Protein AF-A0A4S8KIY8-F1 (afdb_monomer)

Solvent-accessible surface area (backbone atoms only — not comparable to full-atom values): 15572 Å² total; per-residue (Å²): 131,87,79,75,77,78,69,74,37,49,64,45,79,37,39,62,90,57,82,80,77,68,92,66,40,34,37,20,56,46,44,62,82,57,94,79,82,52,82,64,57,68,60,51,53,51,51,55,58,56,72,42,89,40,100,52,45,37,28,38,40,36,67,80,45,88,86,68,60,93,84,61,58,92,41,78,86,33,66,71,47,35,52,49,54,52,48,48,52,56,44,59,72,67,32,64,31,33,44,28,41,43,47,45,92,46,88,40,68,66,40,54,50,50,48,65,74,45,43,85,69,80,33,51,36,38,22,48,34,84,73,24,83,59,44,71,60,52,53,52,51,26,65,73,57,71,39,53,74,33,59,40,71,70,54,40,53,52,53,51,55,50,53,65,68,68,51,78,75,85,77,78,89,80,79,87,84,89,80,87,86,82,77,84,92,73,79,94,70,94,78,83,90,84,89,86,83,88,62,81,73,60,60,56,55,52,50,51,55,52,51,54,53,50,50,55,52,48,54,56,49,48,58,53,48,57,54,53,53,61,66,66,75,74,81,82,83,94,74,90,78,92,81,80,90,76,93,129

Radius of gyration: 26.91 Å; Cα contacts (8 Å, |Δi|>4): 258; chains: 1; bounding box: 72×65×85 Å

pLDDT: mean 76.75, std 24.77, range [29.27, 98.81]

Foldseek 3Di:
DPPDDQPQAAEAEDEPPDDDDDPFAEEEEAEDDDPPPDDPLLVVLSVVVNPDSDPDHYYYYYLRDPPDDPPQDCDCVRPVNVSSVVSNVVRLVPHQAYQYEYDLPDQRVVSVVVCVVCLQVQRYAYADAPNRPCVVVVVVSCVVSVHHYHHDSVVSSVVNSVSRVPDDGPDPPPPDDPDPPDDPPDDDDDDDDDDDDDDPVVVVVVVVVVVVVVVVVVVVVVVVVVVVVVVVVPDDDDDDDDDDDDDD

Secondary structure (DSSP, 8-state):
----------EEEE-TTSPP--SSEEEEEEE---SSSS--HHHHHHHHHHTS--SS-EEEE----TT--TTS--STT-HHHHHHHHHHHHHHHH-SEEEEE--TTS--HHHHHHHHHHTTSS-EEEE--TT-TTHHHHHHHHHHHT-EEESSHHHHHHHHHHHHHHSPPPP---SSSS---------------------THHHHHHHHHHHHHHHHHHHHHHHHHHHHHHHHSS--------------

Organism: Dendrothele bispora (strain CBS 962.96) (NCBI:txid1314807)

InterPro domains:
  IPR039470 Nucleoside 2-deoxyribosyltransferase-like [PF15891] (25-132)

Sequence (248 aa):
VKSTTAVNATVTVCKPPQQPVIPDRSVFLAGSIEMGKAEDWQAKLTSTLSNLDLPYHLTVLNPRRESWDPSWIQDISNPQFRGQIEWELDCQDRADVIAMYLHPDDEGSISLLELGLLAESGKMVVCCPEGFSSRGNVQIVCKRYGISLVGSMDELVQEVVKRLGELPAPQDTKTHMDGISWLPTETLGLQKTVTGRFSHRLSLLMSWFLLNNCWLAYAALRSRLDVATIAKDGTADDNKTSLSLTLK

Structure (mmCIF, N/CA/C/O backbone):
data_AF-A0A4S8KIY8-F1
#
_entry.id   AF-A0A4S8KIY8-F1
#
loop_
_atom_site.group_PDB
_atom_site.id
_atom_site.type_symbol
_atom_site.label_atom_id
_atom_site.label_alt_id
_atom_site.label_comp_id
_atom_site.label_asym_id
_atom_site.label_entity_id
_atom_site.label_seq_id
_atom_site.pdbx_PDB_ins_code
_atom_site.Cartn_x
_atom_site.Cartn_y
_atom_site.Cartn_z
_atom_site.occupancy
_atom_site.B_iso_or_equiv
_atom_site.auth_seq_id
_atom_site.auth_comp_id
_atom_site.auth_asym_id
_atom_site.auth_atom_id
_atom_site.pdbx_PDB_model_num
ATOM 1 N N . VAL A 1 1 ? -15.300 12.100 38.259 1.00 40.22 1 VAL A N 1
ATOM 2 C CA . VAL A 1 1 ? -14.778 12.345 36.896 1.00 40.22 1 VAL A CA 1
ATOM 3 C C . VAL A 1 1 ? -14.122 11.054 36.437 1.00 40.22 1 VAL A C 1
ATOM 5 O O . VAL A 1 1 ? -13.120 10.671 37.025 1.00 40.22 1 VAL A O 1
ATOM 8 N N . LYS A 1 2 ? -14.750 10.297 35.526 1.00 37.94 2 LYS A N 1
ATOM 9 C CA . LYS A 1 2 ? -14.115 9.104 34.947 1.00 37.94 2 LYS A CA 1
ATOM 10 C C . LYS A 1 2 ? -12.985 9.610 34.054 1.00 37.94 2 LYS A C 1
ATOM 12 O O . LYS A 1 2 ? -13.254 10.305 33.083 1.00 37.94 2 LYS A O 1
ATOM 17 N N . SER A 1 3 ? -11.748 9.345 34.462 1.00 39.12 3 SER A N 1
ATOM 18 C CA . SER A 1 3 ? -10.564 9.616 33.656 1.00 39.12 3 SER A CA 1
ATOM 19 C C . SER A 1 3 ? -10.591 8.661 32.471 1.00 39.12 3 SER A C 1
ATOM 21 O O . SER A 1 3 ? -10.359 7.463 32.630 1.00 39.12 3 SER A O 1
ATOM 23 N N . THR A 1 4 ? -10.958 9.171 31.302 1.00 41.91 4 THR A N 1
ATOM 24 C CA . THR A 1 4 ? -10.812 8.462 30.036 1.00 41.91 4 THR A CA 1
ATOM 25 C C . THR A 1 4 ? -9.322 8.457 29.700 1.00 41.91 4 THR A C 1
ATOM 27 O O . THR A 1 4 ? -8.820 9.385 29.083 1.00 41.91 4 THR A O 1
ATOM 30 N N . THR A 1 5 ? -8.581 7.471 30.207 1.00 42.81 5 THR A N 1
ATOM 31 C CA . THR A 1 5 ? -8.009 6.455 29.321 1.00 42.81 5 THR A CA 1
ATOM 32 C C . THR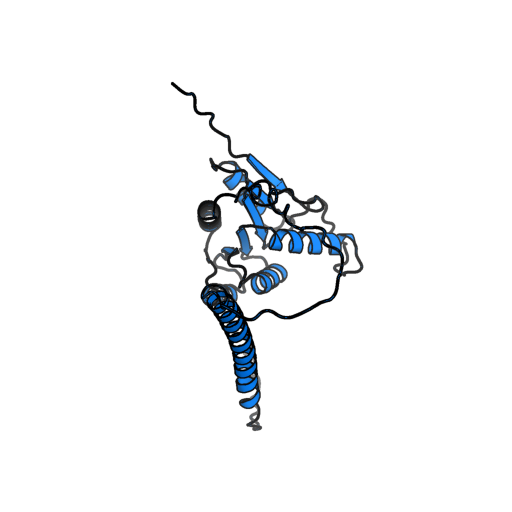 A 1 5 ? -7.705 6.857 27.880 1.00 42.81 5 THR A C 1
ATOM 34 O O . THR A 1 5 ? -8.295 6.210 27.025 1.00 42.81 5 THR A O 1
ATOM 37 N N . ALA A 1 6 ? -6.925 7.897 27.566 1.00 44.22 6 ALA A N 1
ATOM 38 C CA . ALA A 1 6 ? -6.545 8.162 26.176 1.00 44.22 6 ALA A CA 1
ATOM 39 C C . ALA A 1 6 ? -5.790 6.926 25.664 1.00 44.22 6 ALA A C 1
ATOM 41 O O . ALA A 1 6 ? -4.688 6.624 26.128 1.00 44.22 6 ALA A O 1
ATOM 42 N N . VAL A 1 7 ? -6.441 6.133 24.814 1.00 47.66 7 VAL A N 1
ATOM 43 C CA . VAL A 1 7 ? -5.821 4.977 24.174 1.00 47.66 7 VAL A CA 1
ATOM 44 C C . VAL A 1 7 ? -4.913 5.565 23.111 1.00 47.66 7 VAL A C 1
ATOM 46 O O . VAL A 1 7 ? -5.391 5.945 22.052 1.00 47.66 7 VAL A O 1
ATOM 49 N N . ASN A 1 8 ? -3.622 5.702 23.415 1.00 53.00 8 ASN A N 1
ATOM 50 C CA . ASN A 1 8 ? -2.646 6.093 22.406 1.00 53.00 8 ASN A CA 1
ATOM 51 C C . ASN A 1 8 ? -2.755 5.113 21.231 1.00 53.00 8 ASN A C 1
ATOM 53 O O . ASN A 1 8 ? -2.614 3.898 21.418 1.00 53.00 8 ASN A O 1
ATOM 57 N N . ALA A 1 9 ? -3.006 5.653 20.040 1.00 62.59 9 ALA A N 1
ATOM 58 C CA . ALA A 1 9 ? -2.999 4.913 18.791 1.00 62.59 9 ALA A CA 1
ATOM 59 C C . ALA A 1 9 ? -1.752 4.026 18.716 1.00 62.59 9 ALA A C 1
ATOM 61 O O . ALA A 1 9 ? -0.618 4.501 18.786 1.00 62.59 9 ALA A O 1
ATOM 62 N N . THR A 1 10 ? -1.950 2.714 18.625 1.00 88.75 10 THR A N 1
ATOM 63 C CA . THR A 1 10 ? -0.831 1.787 18.455 1.00 88.75 10 THR A CA 1
ATOM 64 C C . THR A 1 10 ? -0.684 1.512 16.969 1.00 88.75 10 THR A C 1
ATOM 66 O O . THR A 1 10 ? -1.471 0.757 16.398 1.00 88.75 10 THR A O 1
ATOM 69 N N . VAL A 1 11 ? 0.317 2.136 16.347 1.00 95.25 11 VAL A N 1
ATOM 70 C CA . VAL A 1 11 ? 0.723 1.832 14.972 1.00 95.25 11 VAL A CA 1
ATOM 71 C C . VAL A 1 11 ? 1.889 0.850 15.012 1.00 95.25 11 VAL A C 1
ATOM 73 O O . VAL A 1 11 ? 2.910 1.114 15.643 1.00 95.25 11 VAL A O 1
ATOM 76 N N . THR A 1 12 ? 1.736 -0.299 14.358 1.00 96.31 12 THR A N 1
ATOM 77 C CA . THR A 1 12 ? 2.791 -1.316 14.238 1.00 96.31 12 THR A CA 1
ATOM 78 C C . THR A 1 12 ? 3.185 -1.474 12.783 1.00 96.31 12 THR A C 1
ATOM 80 O O . THR A 1 12 ? 2.322 -1.565 11.917 1.00 96.31 12 THR A O 1
ATOM 83 N N . VAL A 1 13 ? 4.484 -1.543 12.507 1.00 97.25 13 VAL A N 1
ATOM 84 C CA . VAL A 1 13 ? 5.005 -1.764 11.155 1.00 97.25 13 VAL A CA 1
ATOM 85 C C . VAL A 1 13 ? 5.450 -3.214 11.029 1.00 97.25 13 VAL A C 1
ATOM 87 O O . VAL A 1 13 ? 6.243 -3.691 11.839 1.00 97.25 13 VAL A O 1
ATOM 90 N N . CYS A 1 14 ? 4.962 -3.908 10.006 1.00 97.25 14 CYS A N 1
ATOM 91 C CA . CYS A 1 14 ? 5.403 -5.245 9.637 1.00 97.25 14 CYS A CA 1
ATOM 92 C C . CYS A 1 14 ? 6.106 -5.191 8.277 1.00 97.25 14 CYS A C 1
ATOM 94 O O . CYS A 1 14 ? 5.602 -4.569 7.341 1.00 97.25 14 CYS A O 1
ATOM 96 N N . LYS A 1 15 ? 7.272 -5.835 8.186 1.00 96.88 15 LYS A N 1
ATOM 97 C CA . LYS A 1 15 ? 8.104 -5.906 6.981 1.00 96.88 15 LYS A CA 1
ATOM 98 C C . LYS A 1 15 ? 8.460 -7.363 6.665 1.00 96.88 15 LYS A C 1
ATOM 100 O O . LYS A 1 15 ? 8.591 -8.164 7.596 1.00 96.88 15 LYS A O 1
ATOM 105 N N . PRO A 1 16 ? 8.699 -7.720 5.396 1.00 95.69 16 PRO A N 1
ATOM 106 C CA . PRO A 1 16 ? 9.165 -9.054 5.041 1.00 95.69 16 PRO A CA 1
ATOM 107 C C . PRO A 1 16 ? 10.540 -9.351 5.672 1.00 95.69 16 PRO A C 1
ATOM 109 O O . PRO A 1 16 ? 11.384 -8.455 5.781 1.00 95.69 16 PRO A O 1
ATOM 112 N N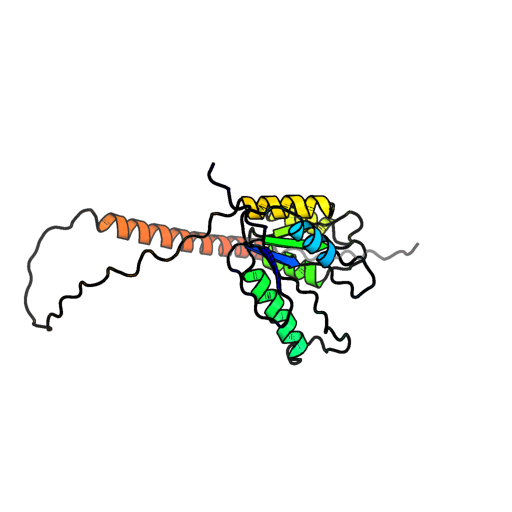 . PRO A 1 17 ? 10.810 -10.608 6.076 1.00 95.06 17 PRO A N 1
ATOM 113 C CA . PRO A 1 17 ? 9.978 -11.805 5.897 1.00 95.06 17 PRO A CA 1
ATOM 114 C C . PRO A 1 17 ? 9.030 -12.096 7.080 1.00 95.06 17 PRO A C 1
ATOM 116 O O . PRO A 1 17 ? 8.548 -13.221 7.217 1.00 95.06 17 PRO A O 1
ATOM 119 N N . GLN A 1 18 ? 8.798 -11.138 7.984 1.00 95.50 18 GLN A N 1
ATOM 120 C CA . GLN A 1 18 ? 7.945 -11.362 9.151 1.00 95.50 18 GLN A CA 1
ATOM 121 C C . GLN A 1 18 ? 6.486 -11.546 8.726 1.00 95.50 18 GLN A C 1
ATOM 123 O O . GLN A 1 18 ? 5.941 -10.735 7.985 1.00 95.50 18 GLN A O 1
ATOM 128 N N . GLN A 1 19 ? 5.826 -12.584 9.239 1.00 94.44 19 GLN A N 1
ATOM 129 C CA . GLN A 1 19 ? 4.400 -12.788 8.996 1.00 94.44 19 GLN A CA 1
ATOM 130 C C . GLN A 1 19 ? 3.556 -11.724 9.724 1.00 94.44 19 GLN A C 1
ATOM 132 O O . GLN A 1 19 ? 3.758 -11.522 10.929 1.00 94.44 19 GLN A O 1
ATOM 137 N N . PRO A 1 20 ? 2.606 -11.051 9.044 1.00 94.44 20 PRO A N 1
ATOM 138 C CA . PRO A 1 20 ? 1.831 -9.991 9.672 1.00 94.44 20 PRO A CA 1
ATOM 139 C C . PRO A 1 20 ? 0.814 -10.518 10.676 1.00 94.44 20 PRO A C 1
ATOM 141 O O . PRO A 1 20 ? 0.088 -11.475 10.398 1.00 94.44 20 PRO A O 1
ATOM 144 N N . VAL A 1 21 ? 0.679 -9.807 11.794 1.00 95.62 21 VAL A N 1
ATOM 145 C CA . VAL A 1 21 ? -0.445 -9.926 12.730 1.00 95.62 21 VAL A CA 1
ATOM 146 C C . VAL A 1 21 ? -1.241 -8.631 12.639 1.00 95.62 21 VAL A C 1
ATOM 148 O O . VAL A 1 21 ? -0.684 -7.565 12.877 1.00 95.62 21 VAL A O 1
ATOM 151 N N . ILE A 1 22 ? -2.519 -8.734 12.274 1.00 96.00 22 ILE A N 1
ATOM 152 C CA . ILE A 1 22 ? -3.422 -7.594 12.078 1.00 96.00 22 ILE A CA 1
ATOM 153 C C . ILE A 1 22 ? -4.528 -7.723 13.132 1.00 96.00 22 ILE A C 1
ATOM 155 O O . ILE A 1 22 ? -5.452 -8.510 12.932 1.00 96.00 22 ILE A O 1
ATOM 159 N N . PRO A 1 23 ? -4.407 -7.058 14.295 1.00 93.56 23 PRO A N 1
ATOM 160 C CA . PRO A 1 23 ? -5.387 -7.189 15.371 1.00 93.56 23 PRO A CA 1
ATOM 161 C C . PRO A 1 23 ? -6.660 -6.367 15.128 1.00 93.56 23 PRO A C 1
ATOM 163 O O . PRO A 1 23 ? -7.682 -6.663 15.740 1.00 93.56 23 PRO A O 1
ATOM 166 N N . ASP A 1 24 ? -6.594 -5.338 14.279 1.00 95.06 24 ASP A N 1
ATOM 167 C CA . ASP A 1 24 ? -7.726 -4.465 13.960 1.00 95.06 24 ASP A CA 1
ATOM 168 C C . ASP A 1 24 ? -7.626 -3.975 12.508 1.00 95.06 24 ASP A C 1
ATOM 170 O O . ASP A 1 24 ? -7.989 -4.722 11.603 1.00 95.06 24 ASP A O 1
ATOM 174 N N . ARG A 1 25 ? -7.072 -2.781 12.257 1.00 96.56 25 ARG A N 1
ATOM 175 C CA . ARG A 1 25 ? -6.968 -2.207 10.909 1.00 96.56 25 ARG A CA 1
ATOM 176 C C . ARG A 1 25 ? -5.607 -2.443 10.281 1.00 96.56 25 ARG A C 1
ATOM 178 O O . ARG A 1 25 ? -4.591 -2.494 10.975 1.00 96.56 25 ARG A O 1
ATOM 185 N N . SER A 1 26 ? -5.567 -2.471 8.955 1.00 98.19 26 SER A N 1
ATOM 186 C CA . SER A 1 26 ? -4.335 -2.605 8.188 1.00 98.19 26 SER A CA 1
ATOM 187 C C . SER A 1 26 ? -4.279 -1.733 6.938 1.00 98.19 26 SER A C 1
ATOM 189 O O . SER A 1 26 ? -5.281 -1.506 6.258 1.00 98.19 26 SER A O 1
ATOM 191 N N . VAL A 1 27 ? -3.068 -1.277 6.615 1.00 98.62 27 VAL A N 1
ATOM 192 C CA . VAL A 1 27 ? -2.762 -0.600 5.352 1.00 98.62 27 VAL A CA 1
ATOM 193 C C . VAL A 1 27 ? -1.522 -1.211 4.706 1.00 98.62 27 VAL A C 1
ATOM 195 O O . VAL A 1 27 ? -0.490 -1.345 5.363 1.00 98.62 27 VAL A O 1
ATOM 198 N N . PHE A 1 28 ? -1.610 -1.572 3.427 1.00 98.75 28 PHE A N 1
ATOM 199 C CA . PHE A 1 28 ? -0.459 -1.995 2.623 1.00 98.75 28 PHE A CA 1
ATOM 200 C C . PHE A 1 28 ? 0.122 -0.825 1.831 1.00 98.75 28 PHE A C 1
ATOM 202 O O . PHE A 1 28 ? -0.631 -0.041 1.253 1.00 98.75 28 PHE A O 1
ATOM 209 N N . LEU A 1 29 ? 1.452 -0.714 1.802 1.00 98.38 29 LEU A N 1
ATOM 210 C CA . LEU A 1 29 ? 2.175 0.366 1.123 1.00 98.38 29 LEU A CA 1
ATOM 211 C C . LEU A 1 29 ? 2.709 -0.103 -0.238 1.00 98.38 29 LEU A C 1
ATOM 213 O O . LEU A 1 29 ? 3.881 -0.451 -0.362 1.00 98.38 29 LEU A O 1
ATOM 217 N N . ALA A 1 30 ? 1.840 -0.117 -1.248 1.00 97.62 30 ALA A N 1
ATOM 218 C CA . ALA A 1 30 ? 2.188 -0.481 -2.621 1.00 97.62 30 ALA A CA 1
ATOM 219 C C . ALA A 1 30 ? 2.872 0.676 -3.362 1.00 97.62 30 ALA A C 1
ATOM 221 O O . ALA A 1 30 ? 2.701 1.848 -3.018 1.00 97.62 30 ALA A O 1
ATOM 222 N N . GLY A 1 31 ? 3.582 0.368 -4.443 1.00 95.06 31 GLY A N 1
ATOM 223 C CA . GLY A 1 31 ? 4.158 1.387 -5.313 1.00 95.06 31 GLY A CA 1
ATOM 224 C C . GLY A 1 31 ? 5.678 1.477 -5.262 1.00 95.06 31 GLY A C 1
ATOM 225 O O . GLY A 1 31 ? 6.369 0.540 -4.875 1.00 95.06 31 GLY A O 1
ATOM 226 N N . SER A 1 32 ? 6.199 2.623 -5.689 1.00 91.38 32 SER A N 1
ATOM 227 C CA . SER A 1 32 ? 7.621 2.844 -5.960 1.00 91.38 32 SER A CA 1
ATOM 228 C C . SER A 1 32 ? 8.531 2.497 -4.780 1.00 91.38 32 SER A C 1
ATOM 230 O O . SER A 1 32 ? 8.390 3.041 -3.680 1.00 91.38 32 SER A O 1
ATOM 232 N N . ILE A 1 33 ? 9.517 1.630 -5.016 1.00 86.62 33 ILE A N 1
ATOM 233 C CA . ILE A 1 33 ? 10.584 1.315 -4.058 1.00 86.62 33 ILE A CA 1
ATOM 234 C C . ILE A 1 33 ? 11.919 1.629 -4.717 1.00 86.62 33 ILE A C 1
ATOM 236 O O . ILE A 1 33 ? 12.618 0.765 -5.244 1.00 86.62 33 ILE A O 1
ATOM 240 N N . GLU A 1 34 ? 12.307 2.893 -4.648 1.00 72.06 34 GLU A N 1
ATOM 241 C CA . GLU A 1 34 ? 13.640 3.289 -5.066 1.00 72.06 34 GLU A CA 1
ATOM 242 C C . GLU A 1 34 ? 14.608 3.154 -3.890 1.00 72.06 34 GLU A C 1
ATOM 244 O O . GLU A 1 34 ? 14.543 3.887 -2.896 1.00 72.06 34 GLU A O 1
ATOM 249 N N . MET A 1 35 ? 15.513 2.180 -3.993 1.00 66.69 35 MET A N 1
ATOM 250 C CA . MET A 1 35 ? 16.530 1.822 -2.996 1.00 66.69 35 MET A CA 1
ATOM 251 C C . MET A 1 35 ? 17.606 2.919 -2.828 1.00 66.69 35 MET A C 1
ATOM 253 O O . MET A 1 35 ? 18.770 2.721 -3.163 1.00 66.69 35 MET A O 1
ATOM 257 N N . GLY A 1 36 ? 17.211 4.091 -2.319 1.00 61.56 36 GLY A N 1
ATOM 258 C CA . GLY A 1 36 ? 18.093 5.210 -1.967 1.00 61.56 36 GLY A CA 1
ATOM 259 C C . GLY A 1 36 ? 18.246 6.303 -3.030 1.00 61.56 36 GLY A C 1
ATOM 260 O O . GLY A 1 36 ? 19.087 7.180 -2.854 1.00 61.56 36 GLY A O 1
ATOM 261 N N . LYS A 1 37 ? 17.469 6.262 -4.122 1.00 61.84 37 LYS A N 1
ATOM 262 C CA . LYS A 1 37 ? 17.478 7.300 -5.174 1.00 61.84 37 LYS A CA 1
ATOM 263 C C . LYS A 1 37 ? 16.407 8.378 -4.981 1.00 61.84 37 LYS A C 1
ATOM 265 O O . LYS A 1 37 ? 16.679 9.536 -5.280 1.00 61.84 37 LYS A O 1
ATOM 270 N N . ALA A 1 38 ? 15.261 8.016 -4.408 1.00 66.75 38 ALA A N 1
ATOM 271 C CA . ALA A 1 38 ? 14.169 8.927 -4.075 1.00 66.75 38 ALA A CA 1
ATOM 272 C C . ALA A 1 38 ? 13.865 8.946 -2.568 1.00 66.75 38 ALA A C 1
ATOM 274 O O . ALA A 1 38 ? 14.386 8.138 -1.791 1.00 66.75 38 ALA A O 1
ATOM 275 N N . GLU A 1 39 ? 13.010 9.889 -2.163 1.00 75.06 39 GLU A N 1
ATOM 276 C CA . GLU A 1 39 ? 12.477 10.001 -0.802 1.00 75.06 39 GLU A CA 1
ATOM 277 C C . GLU A 1 39 ? 11.797 8.682 -0.381 1.00 75.06 39 GLU A C 1
ATOM 279 O O . GLU A 1 39 ? 10.998 8.110 -1.124 1.00 75.06 39 GLU A O 1
ATOM 284 N N . ASP A 1 40 ? 12.105 8.191 0.826 1.00 87.88 40 ASP A N 1
ATOM 285 C CA . ASP A 1 40 ? 11.424 7.038 1.429 1.00 87.88 40 ASP A CA 1
ATOM 286 C C . ASP A 1 40 ? 10.009 7.451 1.866 1.00 87.88 40 ASP A C 1
ATOM 288 O O . ASP A 1 40 ? 9.737 7.795 3.022 1.00 87.88 40 ASP A O 1
ATOM 292 N N . TRP A 1 41 ? 9.097 7.472 0.895 1.00 92.88 41 TRP A N 1
ATOM 293 C CA . TRP A 1 41 ? 7.704 7.840 1.116 1.00 92.88 41 TRP A CA 1
ATOM 294 C C . TRP A 1 41 ? 7.003 6.854 2.059 1.00 92.88 41 TRP A C 1
ATOM 296 O O . TRP A 1 41 ? 6.100 7.262 2.794 1.00 92.88 41 TRP A O 1
ATOM 306 N N . GLN A 1 42 ? 7.439 5.584 2.099 1.00 94.94 42 GLN A N 1
ATOM 307 C CA . GLN A 1 42 ? 6.897 4.596 3.028 1.00 94.94 42 GLN A CA 1
ATOM 308 C C . GLN A 1 42 ? 7.172 5.020 4.473 1.00 94.94 42 GLN A C 1
ATOM 310 O O . GLN A 1 42 ? 6.262 4.997 5.307 1.00 94.94 42 GLN A O 1
ATOM 315 N N . ALA A 1 43 ? 8.402 5.451 4.771 1.00 93.00 43 ALA A N 1
ATOM 316 C CA . ALA A 1 43 ? 8.767 5.979 6.082 1.00 93.00 43 ALA A CA 1
ATOM 317 C C . ALA A 1 43 ? 7.982 7.255 6.423 1.00 93.00 43 ALA A C 1
ATOM 319 O O . ALA A 1 43 ? 7.491 7.388 7.546 1.00 93.00 43 ALA A O 1
ATOM 320 N N . LYS A 1 44 ? 7.801 8.162 5.454 1.00 93.62 44 LYS A N 1
ATOM 321 C CA . LYS A 1 44 ? 7.024 9.399 5.633 1.00 93.62 44 LYS A CA 1
ATOM 322 C C . LYS A 1 44 ? 5.562 9.129 5.970 1.00 93.62 44 LYS A C 1
ATOM 324 O O . LYS A 1 44 ? 5.091 9.605 6.999 1.00 93.62 44 LYS A O 1
ATOM 329 N N . LEU A 1 45 ? 4.860 8.337 5.158 1.00 95.12 45 LEU A N 1
ATOM 330 C CA . LEU A 1 45 ? 3.464 7.980 5.417 1.00 95.12 45 LEU A CA 1
ATOM 331 C C . LEU A 1 45 ? 3.333 7.237 6.753 1.00 95.12 45 LEU A C 1
ATOM 333 O O . LEU A 1 45 ? 2.454 7.567 7.544 1.00 95.12 45 LEU A O 1
ATOM 337 N N . THR A 1 46 ? 4.237 6.295 7.046 1.00 95.62 46 THR A N 1
ATOM 338 C CA . THR A 1 46 ? 4.242 5.561 8.324 1.00 95.62 46 THR A CA 1
ATOM 339 C C . THR A 1 46 ? 4.399 6.504 9.518 1.00 95.62 46 THR A C 1
ATOM 341 O O . THR A 1 46 ? 3.666 6.381 10.500 1.00 95.62 46 THR A O 1
ATOM 344 N N . SER A 1 47 ? 5.327 7.460 9.432 1.00 95.12 47 SER A N 1
ATOM 345 C CA . SER A 1 47 ? 5.545 8.474 10.467 1.00 95.12 47 SER A CA 1
ATOM 346 C C . SER A 1 47 ? 4.306 9.349 10.647 1.00 95.12 47 SER A C 1
ATOM 348 O O . SER A 1 47 ? 3.842 9.529 11.772 1.00 95.12 47 SER A O 1
ATOM 350 N N . THR A 1 48 ? 3.709 9.826 9.550 1.00 94.88 48 THR A N 1
ATOM 351 C CA . THR A 1 48 ? 2.487 10.632 9.615 1.00 94.88 48 THR A CA 1
ATOM 352 C C . THR A 1 48 ? 1.357 9.861 10.288 1.00 94.88 48 THR A C 1
ATOM 354 O O . THR A 1 48 ? 0.778 10.382 11.233 1.00 94.88 48 THR A O 1
ATOM 357 N N . LEU A 1 49 ? 1.093 8.611 9.887 1.00 94.69 49 LEU A N 1
ATOM 358 C CA . LEU A 1 49 ? 0.058 7.773 10.506 1.00 94.69 49 LEU A CA 1
ATOM 359 C C . LEU A 1 49 ? 0.328 7.496 11.992 1.00 94.69 49 LEU A C 1
ATOM 361 O O . LEU A 1 49 ? -0.606 7.489 12.785 1.00 94.69 49 LEU A O 1
ATOM 365 N N . SER A 1 50 ? 1.593 7.310 12.378 1.00 94.56 50 SER A N 1
ATOM 366 C CA . SER A 1 50 ? 1.985 7.069 13.777 1.00 94.56 50 SER A CA 1
ATOM 367 C C . SER A 1 50 ? 1.782 8.286 14.682 1.00 94.56 50 SER A C 1
ATOM 369 O O . SER A 1 50 ? 1.650 8.129 15.892 1.00 94.56 50 SER A O 1
ATOM 371 N N . ASN A 1 51 ? 1.752 9.492 14.109 1.00 94.12 51 ASN A N 1
ATOM 372 C CA . ASN A 1 51 ? 1.521 10.738 14.842 1.00 94.12 51 ASN A CA 1
ATOM 373 C C . ASN A 1 51 ? 0.032 11.114 14.940 1.00 94.12 51 ASN A C 1
ATOM 375 O O . ASN A 1 51 ? -0.298 12.118 15.573 1.00 94.12 51 ASN A O 1
ATOM 379 N N . LEU A 1 52 ? -0.864 10.352 14.304 1.00 91.38 52 LEU A N 1
ATOM 380 C CA . LEU A 1 52 ? -2.304 10.577 14.387 1.00 91.38 52 LEU A CA 1
ATOM 381 C C . LEU A 1 52 ? -2.898 9.891 15.618 1.00 91.38 52 LEU A C 1
ATOM 383 O O . LEU A 1 52 ? -2.519 8.779 15.979 1.00 91.38 52 LEU A O 1
ATOM 387 N N . ASP A 1 53 ? -3.899 10.535 16.215 1.00 91.00 53 ASP A N 1
ATOM 388 C CA . ASP A 1 53 ? -4.718 9.941 17.271 1.00 91.00 53 ASP A CA 1
ATOM 389 C C . ASP A 1 53 ? -5.828 9.079 16.644 1.00 91.00 53 ASP A C 1
ATOM 391 O O . ASP A 1 53 ? -6.943 9.534 16.382 1.00 91.00 53 ASP A O 1
ATOM 395 N N . LEU A 1 54 ? -5.475 7.841 16.293 1.00 90.31 54 LEU A N 1
ATOM 396 C CA . LEU A 1 54 ? -6.387 6.852 15.721 1.00 90.31 54 LEU A CA 1
ATOM 397 C C . LEU A 1 54 ? -7.110 6.063 16.830 1.00 90.31 54 LEU A C 1
ATOM 399 O O . LEU A 1 54 ? -6.458 5.546 17.738 1.00 90.31 54 LEU A O 1
ATOM 403 N N . PRO A 1 55 ? -8.439 5.866 16.736 1.00 91.38 55 PRO A N 1
ATOM 404 C CA . PRO A 1 55 ? -9.222 5.153 17.751 1.00 91.38 55 PRO A CA 1
ATOM 405 C C . PRO A 1 55 ? -9.090 3.618 17.675 1.00 91.38 55 PRO A C 1
ATOM 407 O O . PRO A 1 55 ? -9.887 2.902 18.280 1.00 91.38 55 PRO A O 1
ATOM 410 N N . TYR A 1 56 ? -8.127 3.108 16.907 1.00 91.25 56 TYR A N 1
ATOM 411 C CA . TYR A 1 56 ? -7.911 1.691 16.619 1.00 91.25 56 TYR A CA 1
ATOM 412 C C . TYR A 1 56 ? -6.418 1.372 16.529 1.00 91.25 56 TYR A C 1
ATOM 414 O O . TYR A 1 56 ? -5.577 2.257 16.353 1.00 91.25 56 TYR A O 1
ATOM 422 N N . HIS A 1 57 ? -6.085 0.083 16.614 1.00 94.62 57 HIS A N 1
ATOM 423 C CA . HIS A 1 57 ? -4.746 -0.375 16.257 1.00 94.62 57 HIS A CA 1
ATOM 424 C C . HIS A 1 57 ? -4.597 -0.377 14.733 1.00 94.62 57 HIS A C 1
ATOM 426 O O . HIS A 1 57 ? -5.464 -0.891 14.027 1.00 94.62 57 HIS A O 1
ATOM 432 N N . LEU A 1 58 ? -3.481 0.151 14.230 1.00 97.06 58 LEU A N 1
ATOM 433 C CA . LEU A 1 58 ? -3.170 0.134 12.804 1.00 97.06 58 LEU A CA 1
ATOM 434 C C . LEU A 1 58 ? -1.894 -0.663 12.536 1.00 97.06 58 LEU A C 1
ATOM 436 O O . LEU A 1 58 ? -0.819 -0.338 13.036 1.00 97.06 58 LEU A O 1
ATOM 440 N N . THR A 1 59 ? -1.999 -1.680 11.690 1.00 98.06 59 THR A N 1
ATOM 441 C CA . THR A 1 59 ? -0.854 -2.428 11.171 1.00 98.06 59 THR A CA 1
ATOM 442 C C . THR A 1 59 ? -0.473 -1.910 9.785 1.00 98.06 59 THR A C 1
ATOM 444 O O . THR A 1 59 ? -1.227 -2.044 8.824 1.00 98.06 59 THR A O 1
ATOM 447 N N . VAL A 1 60 ? 0.720 -1.338 9.663 1.00 98.44 60 VAL A N 1
ATOM 448 C CA . VAL A 1 60 ? 1.311 -0.925 8.388 1.00 98.44 60 VAL A CA 1
ATOM 449 C C . VAL A 1 60 ? 2.098 -2.098 7.808 1.00 98.44 60 VAL A C 1
ATOM 451 O O . VAL A 1 60 ? 3.095 -2.533 8.385 1.00 98.44 60 VAL A O 1
ATOM 454 N N . LEU A 1 61 ? 1.656 -2.604 6.661 1.00 98.56 61 LEU A N 1
ATOM 455 C CA . LEU A 1 61 ? 2.313 -3.660 5.897 1.00 98.56 61 LEU A CA 1
ATOM 456 C C . LEU A 1 61 ? 3.236 -2.992 4.873 1.00 98.56 61 LEU A C 1
ATOM 458 O O . LEU A 1 61 ? 2.783 -2.466 3.855 1.00 98.56 61 LEU A O 1
ATOM 462 N N . ASN A 1 62 ? 4.531 -2.953 5.179 1.00 97.62 62 ASN A N 1
ATOM 463 C CA . ASN A 1 62 ? 5.525 -2.245 4.381 1.00 97.62 62 ASN A CA 1
ATOM 464 C C . ASN A 1 62 ? 6.422 -3.247 3.626 1.00 97.62 62 ASN A C 1
ATOM 466 O O . ASN A 1 62 ? 7.241 -3.911 4.264 1.00 97.62 62 ASN A O 1
ATOM 470 N N . PRO A 1 63 ? 6.318 -3.342 2.286 1.00 96.00 63 PRO A N 1
ATOM 471 C CA . PRO A 1 63 ? 7.100 -4.292 1.494 1.00 96.00 63 PRO A CA 1
ATOM 472 C C . PRO A 1 63 ? 8.588 -3.935 1.391 1.00 96.00 63 PRO A C 1
ATOM 474 O O . PRO A 1 63 ? 9.401 -4.791 1.040 1.00 96.00 63 PRO A O 1
ATOM 477 N N . ARG A 1 64 ? 8.987 -2.702 1.739 1.00 93.44 64 ARG A N 1
ATOM 478 C CA . ARG A 1 64 ? 10.379 -2.237 1.666 1.00 93.44 64 ARG A CA 1
ATOM 479 C C . ARG A 1 64 ? 11.275 -3.013 2.639 1.00 93.44 64 ARG A C 1
ATOM 481 O O . ARG A 1 64 ? 11.380 -2.686 3.826 1.00 93.44 64 ARG A O 1
ATOM 488 N N . ARG A 1 65 ? 11.951 -4.036 2.114 1.00 89.56 65 ARG A N 1
ATOM 489 C CA . ARG A 1 65 ? 12.841 -4.927 2.862 1.00 89.56 65 ARG A CA 1
ATOM 490 C C . ARG A 1 65 ? 14.191 -4.272 3.148 1.00 89.56 65 ARG A C 1
ATOM 492 O O . ARG A 1 65 ? 14.897 -3.853 2.240 1.00 89.56 65 ARG A O 1
ATOM 499 N N . GLU A 1 66 ? 14.594 -4.266 4.416 1.00 85.25 66 GLU A N 1
ATOM 500 C CA . GLU A 1 66 ? 15.897 -3.722 4.844 1.00 85.25 66 GLU A CA 1
ATOM 501 C C . GLU A 1 66 ? 17.080 -4.575 4.368 1.00 85.25 66 GLU A C 1
ATOM 503 O O . GLU A 1 66 ? 18.148 -4.060 4.063 1.00 85.25 66 GLU A O 1
ATOM 508 N N . SER A 1 67 ? 16.873 -5.888 4.278 1.00 83.88 67 SER A N 1
ATOM 509 C CA . SER A 1 67 ? 17.864 -6.881 3.847 1.00 83.88 67 SER A CA 1
ATOM 510 C C . SER A 1 67 ? 17.757 -7.236 2.359 1.00 83.88 67 SER A C 1
ATOM 512 O O . SER A 1 67 ? 18.020 -8.378 1.984 1.00 83.88 67 SER A O 1
ATOM 514 N N . TRP A 1 68 ? 17.311 -6.300 1.514 1.00 82.44 68 TRP A N 1
ATOM 515 C CA . TRP A 1 68 ? 17.258 -6.524 0.069 1.00 82.44 68 TRP A CA 1
ATOM 516 C C . TRP A 1 68 ? 18.663 -6.551 -0.537 1.00 82.44 68 TRP A C 1
ATOM 518 O O . TRP A 1 68 ? 19.465 -5.648 -0.297 1.00 82.44 68 TRP A O 1
ATOM 528 N N . ASP A 1 69 ? 18.934 -7.557 -1.365 1.00 82.75 69 ASP A N 1
ATOM 529 C CA . ASP A 1 69 ? 20.186 -7.685 -2.102 1.00 82.75 69 ASP A CA 1
ATOM 530 C C . ASP A 1 69 ? 19.896 -7.605 -3.612 1.00 82.75 69 ASP A C 1
ATOM 532 O O . ASP A 1 69 ? 19.186 -8.457 -4.154 1.00 82.75 69 ASP A O 1
ATOM 536 N N . PRO A 1 70 ? 20.432 -6.594 -4.321 1.00 84.56 70 PRO A N 1
ATOM 537 C CA . PRO A 1 70 ? 20.182 -6.414 -5.749 1.00 84.56 70 PRO A CA 1
ATOM 538 C C . PRO A 1 70 ? 20.776 -7.530 -6.623 1.00 84.56 70 PRO A C 1
ATOM 540 O O . PRO A 1 70 ? 20.456 -7.592 -7.807 1.00 84.56 70 PRO A O 1
ATOM 543 N N . SER A 1 71 ? 21.631 -8.402 -6.076 1.00 88.62 71 SER A N 1
ATOM 544 C CA . SER A 1 71 ? 22.154 -9.575 -6.785 1.00 88.62 71 SER A CA 1
ATOM 545 C C . SER A 1 71 ? 21.168 -10.746 -6.846 1.00 88.62 71 SER A C 1
ATOM 547 O O . SER A 1 71 ? 21.420 -11.722 -7.558 1.00 88.62 71 SER A O 1
ATOM 549 N N . TRP A 1 72 ? 20.040 -10.673 -6.128 1.00 90.19 72 TRP A N 1
ATOM 550 C CA . TRP A 1 72 ? 19.019 -11.711 -6.179 1.00 90.19 72 TRP A CA 1
ATOM 551 C C . TRP A 1 72 ? 18.438 -11.852 -7.579 1.00 90.19 72 TRP A C 1
ATOM 553 O O . TRP A 1 72 ? 17.891 -10.918 -8.162 1.00 90.19 72 TRP A O 1
ATOM 563 N N . ILE A 1 73 ? 18.507 -13.079 -8.091 1.00 92.94 73 ILE A N 1
ATOM 564 C CA . ILE A 1 73 ? 17.863 -13.448 -9.346 1.00 92.94 73 ILE A CA 1
ATOM 565 C C . ILE A 1 73 ? 16.350 -13.324 -9.155 1.00 92.94 73 ILE A C 1
ATOM 567 O O . ILE A 1 73 ? 15.795 -13.931 -8.235 1.00 92.94 73 ILE A O 1
ATOM 571 N N . GLN A 1 74 ? 15.704 -12.557 -10.030 1.00 92.50 74 GLN A N 1
ATOM 572 C CA . GLN A 1 74 ? 14.251 -12.396 -10.076 1.00 92.50 74 GLN A CA 1
ATOM 573 C C . GLN A 1 74 ? 13.614 -13.575 -10.815 1.00 92.50 74 GLN A C 1
ATOM 575 O O . GLN A 1 74 ? 13.135 -13.453 -11.939 1.00 92.50 74 GLN A O 1
ATOM 580 N N . ASP A 1 75 ? 13.679 -14.746 -10.193 1.00 95.94 75 ASP A N 1
ATOM 581 C CA . ASP A 1 75 ? 13.104 -15.983 -10.708 1.00 95.94 75 ASP A CA 1
ATOM 582 C C . ASP A 1 75 ? 12.425 -16.742 -9.567 1.00 95.94 75 ASP A C 1
ATOM 584 O O . ASP A 1 75 ? 12.882 -16.704 -8.422 1.00 95.94 75 ASP A O 1
ATOM 588 N N . ILE A 1 76 ? 11.344 -17.457 -9.875 1.00 96.00 76 ILE A N 1
ATOM 589 C CA . ILE A 1 76 ? 10.577 -18.222 -8.884 1.00 96.00 76 ILE A CA 1
ATOM 590 C C . ILE A 1 76 ? 11.426 -19.284 -8.160 1.00 96.00 76 ILE A C 1
ATOM 592 O O . ILE A 1 76 ? 11.133 -19.641 -7.018 1.00 96.00 76 ILE A O 1
ATOM 596 N N . SER A 1 77 ? 12.501 -19.771 -8.788 1.00 97.06 77 SER A N 1
ATOM 597 C CA . SER A 1 77 ? 13.448 -20.707 -8.175 1.00 97.06 77 SER A CA 1
ATOM 598 C C . SER A 1 77 ? 14.317 -20.077 -7.082 1.00 97.06 77 SER A C 1
ATOM 600 O O . SER A 1 77 ? 14.834 -20.810 -6.237 1.00 97.06 77 SER A O 1
ATOM 602 N N . ASN A 1 78 ? 14.457 -18.746 -7.043 1.00 96.69 78 ASN A N 1
ATOM 603 C CA . ASN A 1 78 ? 15.150 -18.054 -5.963 1.00 96.69 78 ASN A CA 1
ATOM 604 C C . ASN A 1 78 ? 14.211 -17.917 -4.748 1.00 96.69 78 ASN A C 1
ATOM 606 O O . ASN A 1 78 ? 13.268 -17.123 -4.782 1.00 96.69 78 ASN A O 1
ATOM 610 N N . PRO A 1 79 ? 14.466 -18.628 -3.633 1.00 95.38 79 PRO A N 1
ATOM 611 C CA . PRO A 1 79 ? 13.558 -18.640 -2.490 1.00 95.38 79 PRO A CA 1
ATOM 612 C C . PRO A 1 79 ? 13.439 -17.281 -1.789 1.00 95.38 79 PRO A C 1
ATOM 614 O O . PRO A 1 79 ? 12.403 -17.007 -1.188 1.00 95.38 79 PRO A O 1
ATOM 617 N N . GLN A 1 80 ? 14.468 -16.429 -1.852 1.00 95.00 80 GLN A N 1
ATOM 618 C CA . GLN A 1 80 ? 14.437 -15.106 -1.221 1.00 95.00 80 GLN A CA 1
ATOM 619 C C . GLN A 1 80 ? 13.572 -14.130 -2.016 1.00 95.00 80 GLN A C 1
ATOM 621 O O . GLN A 1 80 ? 12.767 -13.417 -1.418 1.00 95.00 80 GLN A O 1
ATOM 626 N N . PHE A 1 81 ? 13.705 -14.151 -3.346 1.00 94.81 81 PHE A N 1
ATOM 627 C CA . PHE A 1 81 ? 12.853 -13.386 -4.251 1.00 94.81 81 PHE A CA 1
ATOM 628 C C . PHE A 1 81 ? 11.406 -13.882 -4.188 1.00 94.81 81 PHE A C 1
ATOM 630 O O . PHE A 1 81 ? 10.506 -13.098 -3.909 1.00 94.81 81 PHE A O 1
ATOM 637 N N . ARG A 1 82 ? 11.181 -15.195 -4.337 1.00 96.12 82 ARG A N 1
ATOM 638 C CA . ARG A 1 82 ? 9.843 -15.793 -4.240 1.00 96.12 82 ARG A CA 1
ATOM 639 C C . ARG A 1 82 ? 9.163 -15.449 -2.914 1.00 96.12 82 ARG A C 1
ATOM 641 O O . ARG A 1 82 ? 8.020 -15.020 -2.925 1.00 96.12 82 ARG A O 1
ATOM 648 N N . GLY A 1 83 ? 9.875 -15.575 -1.792 1.00 96.31 83 GLY A N 1
ATOM 649 C CA . GLY A 1 83 ? 9.328 -15.243 -0.477 1.00 96.31 83 GLY A CA 1
ATOM 650 C C . GLY A 1 83 ? 8.979 -13.761 -0.301 1.00 96.31 83 GLY A C 1
ATOM 651 O O . GLY A 1 83 ? 8.067 -13.455 0.456 1.00 96.31 83 GLY A O 1
ATOM 652 N N . GLN A 1 84 ? 9.667 -12.846 -0.996 1.00 95.50 84 GLN A N 1
ATOM 653 C CA . GLN A 1 84 ? 9.278 -11.433 -1.038 1.00 95.50 84 GLN A CA 1
ATOM 654 C C . GLN A 1 84 ? 7.946 -11.265 -1.778 1.00 95.50 84 GLN A C 1
ATOM 656 O O . GLN A 1 84 ? 7.021 -10.682 -1.225 1.00 95.50 84 GLN A O 1
ATOM 661 N N . ILE A 1 85 ? 7.849 -11.804 -2.996 1.00 95.88 85 ILE A N 1
ATOM 662 C CA . ILE A 1 85 ? 6.658 -11.648 -3.841 1.00 95.88 85 ILE A CA 1
ATOM 663 C C . ILE A 1 85 ? 5.435 -12.322 -3.206 1.00 95.88 85 ILE A C 1
ATOM 665 O O . ILE A 1 85 ? 4.358 -11.739 -3.174 1.00 95.88 85 ILE A O 1
ATOM 669 N N . GLU A 1 86 ? 5.595 -13.522 -2.643 1.00 97.56 86 GLU A N 1
ATOM 670 C CA . GLU A 1 86 ? 4.519 -14.208 -1.913 1.00 97.56 86 GLU A CA 1
ATOM 671 C C . GLU A 1 86 ? 4.059 -13.394 -0.697 1.00 97.56 86 GLU A C 1
ATOM 673 O O . GLU A 1 86 ? 2.861 -13.250 -0.476 1.00 97.56 86 GLU A O 1
ATOM 678 N N . TRP A 1 87 ? 4.992 -12.797 0.054 1.00 97.94 87 TRP A N 1
ATOM 679 C CA . TRP A 1 87 ? 4.643 -11.929 1.178 1.00 97.94 87 TRP A CA 1
ATOM 680 C C . TRP A 1 87 ? 3.858 -10.690 0.730 1.00 97.94 87 TRP A C 1
ATOM 682 O O . TRP A 1 87 ? 2.891 -10.317 1.391 1.00 97.94 87 TRP A O 1
ATOM 692 N N . GLU A 1 88 ? 4.258 -10.053 -0.373 1.00 98.00 88 GLU A N 1
ATOM 693 C CA . GLU A 1 88 ? 3.569 -8.882 -0.928 1.00 98.00 88 GLU A CA 1
ATOM 694 C C . GLU A 1 88 ? 2.136 -9.224 -1.335 1.00 98.00 88 GLU A C 1
ATOM 696 O O . GLU A 1 88 ? 1.209 -8.547 -0.888 1.00 98.00 88 GLU A O 1
ATOM 701 N N . LEU A 1 89 ? 1.951 -10.313 -2.086 1.00 98.19 89 LEU A N 1
ATOM 702 C CA . LEU A 1 89 ? 0.636 -10.794 -2.515 1.00 98.19 89 LEU A CA 1
ATOM 703 C C . LEU A 1 89 ? -0.261 -11.142 -1.314 1.00 98.19 89 LEU A C 1
ATOM 705 O O . LEU A 1 89 ? -1.381 -10.639 -1.217 1.00 98.19 89 LEU A O 1
ATOM 709 N N . ASP A 1 90 ? 0.249 -11.914 -0.348 1.00 98.25 90 ASP A N 1
ATOM 710 C CA . ASP A 1 90 ? -0.499 -12.280 0.863 1.00 98.25 90 ASP A CA 1
ATOM 711 C C . ASP A 1 90 ? -0.910 -11.039 1.676 1.00 98.25 90 ASP A C 1
ATOM 713 O O . ASP A 1 90 ? -2.000 -10.974 2.252 1.00 98.25 90 ASP A O 1
ATOM 717 N N . CYS A 1 91 ? -0.035 -10.036 1.757 1.00 98.50 91 CYS A N 1
ATOM 718 C CA . CYS A 1 91 ? -0.312 -8.809 2.495 1.00 98.50 91 CYS A CA 1
ATOM 719 C C . CYS A 1 91 ? -1.299 -7.892 1.765 1.00 98.50 91 CYS A C 1
ATOM 721 O O . CYS A 1 91 ? -2.146 -7.291 2.426 1.00 98.50 91 CYS A O 1
ATOM 723 N N . GLN A 1 92 ? -1.228 -7.803 0.435 1.00 98.44 92 GLN A N 1
ATOM 724 C CA . GLN A 1 92 ? -2.207 -7.086 -0.387 1.00 98.44 92 GLN A CA 1
ATOM 725 C C . GLN A 1 92 ? -3.609 -7.686 -0.219 1.00 98.44 92 GLN A C 1
ATOM 727 O O . GLN A 1 92 ? -4.575 -6.953 0.014 1.00 98.44 92 GLN A O 1
ATOM 732 N N . ASP A 1 93 ? -3.715 -9.017 -0.235 1.00 97.81 93 ASP A N 1
ATOM 733 C CA . ASP A 1 93 ? -4.982 -9.724 -0.037 1.00 97.81 93 ASP A CA 1
ATOM 734 C C . ASP A 1 93 ? -5.574 -9.479 1.355 1.00 97.81 93 ASP A C 1
ATOM 736 O O . ASP A 1 93 ? -6.788 -9.293 1.503 1.00 97.81 93 ASP A O 1
ATOM 740 N N . ARG A 1 94 ? -4.723 -9.436 2.383 1.00 97.62 94 ARG A N 1
ATOM 741 C CA . ARG A 1 94 ? -5.139 -9.268 3.782 1.00 97.62 94 ARG A CA 1
ATOM 742 C C . ARG A 1 94 ? -5.401 -7.826 4.198 1.00 97.62 94 ARG A C 1
ATOM 744 O O . ARG A 1 94 ? -6.111 -7.630 5.180 1.00 97.62 94 ARG A O 1
ATOM 751 N N . ALA A 1 95 ? -4.830 -6.845 3.507 1.00 98.31 95 ALA A N 1
ATOM 752 C CA . ALA A 1 95 ? -4.973 -5.444 3.878 1.00 98.31 95 ALA A CA 1
ATOM 753 C C . ALA A 1 95 ? -6.432 -4.974 3.787 1.00 98.31 95 ALA A C 1
ATOM 755 O O . ALA A 1 95 ? -7.171 -5.389 2.887 1.00 98.31 95 ALA A O 1
ATOM 756 N N . ASP A 1 96 ? -6.831 -4.065 4.677 1.00 98.38 96 ASP A N 1
ATOM 757 C CA . ASP A 1 96 ? -8.122 -3.380 4.575 1.00 98.38 96 ASP A CA 1
ATOM 758 C C . ASP A 1 96 ? -8.065 -2.247 3.544 1.00 98.38 96 ASP A C 1
ATOM 760 O O . ASP A 1 96 ? -8.997 -2.052 2.764 1.00 98.38 96 ASP A O 1
ATOM 764 N N . VAL A 1 97 ? -6.947 -1.514 3.528 1.00 98.62 97 VAL A N 1
ATOM 765 C CA . VAL A 1 97 ? -6.669 -0.424 2.587 1.00 98.62 97 VAL A CA 1
ATOM 766 C C . VAL A 1 97 ? -5.316 -0.652 1.921 1.00 98.62 97 VAL A C 1
ATOM 768 O O . VAL A 1 97 ? -4.349 -1.062 2.559 1.00 98.62 97 VAL A O 1
ATOM 771 N N . ILE A 1 98 ? -5.224 -0.348 0.630 1.00 98.81 98 ILE A N 1
ATOM 772 C CA . ILE A 1 98 ? -3.975 -0.397 -0.133 1.00 98.81 98 ILE A CA 1
ATOM 773 C C . ILE A 1 98 ? -3.647 1.025 -0.574 1.00 98.81 98 ILE A C 1
ATOM 775 O O . ILE A 1 98 ? -4.337 1.595 -1.420 1.00 98.81 98 ILE A O 1
ATOM 779 N N . ALA A 1 99 ? -2.604 1.601 0.018 1.00 98.69 99 ALA A N 1
ATOM 780 C CA . ALA A 1 99 ? -2.069 2.900 -0.356 1.00 98.69 99 ALA A CA 1
ATOM 781 C C . ALA A 1 99 ? -0.981 2.690 -1.411 1.00 98.69 99 ALA A C 1
ATOM 783 O O . ALA A 1 99 ? 0.082 2.155 -1.102 1.00 98.69 99 ALA A O 1
ATOM 784 N N . MET A 1 100 ? -1.250 3.092 -2.650 1.00 98.56 100 MET A N 1
ATOM 785 C CA . MET A 1 100 ? -0.291 2.998 -3.746 1.00 98.56 100 MET A CA 1
ATOM 786 C C . MET A 1 100 ? 0.301 4.369 -4.052 1.00 98.56 100 MET A C 1
ATOM 788 O O . MET A 1 100 ? -0.448 5.290 -4.368 1.00 98.56 100 MET A O 1
ATOM 792 N N . TYR A 1 101 ? 1.625 4.507 -4.022 1.00 97.56 101 TYR A N 1
ATOM 793 C CA . TYR A 1 101 ? 2.309 5.734 -4.437 1.00 97.56 101 TYR A CA 1
ATOM 794 C C . TYR A 1 101 ? 3.209 5.486 -5.653 1.00 97.56 101 TYR A C 1
ATOM 796 O O . TYR A 1 101 ? 4.121 4.662 -5.610 1.00 97.56 101 TYR A O 1
ATOM 804 N N . LEU A 1 102 ? 2.951 6.208 -6.744 1.00 96.25 102 LEU A N 1
ATOM 805 C CA . L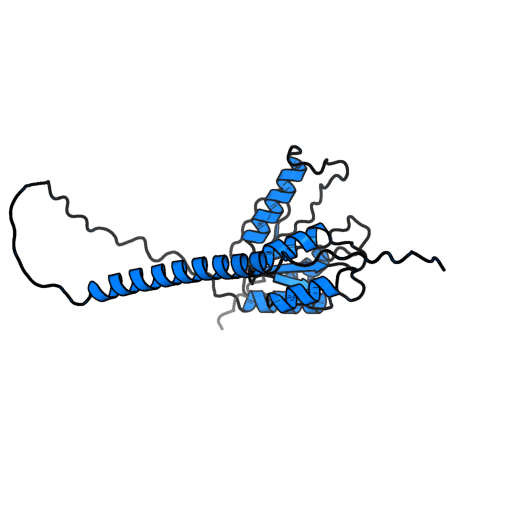EU A 1 102 ? 3.716 6.129 -7.990 1.00 96.25 102 LEU A CA 1
ATOM 806 C C . LEU A 1 102 ? 4.624 7.356 -8.096 1.00 96.25 102 LEU A C 1
ATOM 808 O O . LEU A 1 102 ? 4.152 8.448 -8.415 1.00 96.25 102 LEU A O 1
ATOM 812 N N . HIS A 1 103 ? 5.911 7.189 -7.790 1.00 93.38 103 HIS A N 1
ATOM 813 C CA . HIS A 1 103 ? 6.878 8.285 -7.823 1.00 93.38 103 HIS A CA 1
ATOM 814 C C . HIS A 1 103 ? 7.110 8.754 -9.275 1.00 93.38 103 HIS A C 1
ATOM 816 O O . HIS A 1 103 ? 7.258 7.901 -10.147 1.00 93.38 103 HIS A O 1
ATOM 822 N N . PRO A 1 104 ? 7.167 10.070 -9.569 1.00 92.00 104 PRO A N 1
ATOM 823 C CA . PRO A 1 104 ? 7.335 10.574 -10.940 1.00 92.00 104 PRO A CA 1
ATOM 824 C C . PRO A 1 104 ? 8.579 10.062 -11.676 1.00 92.00 104 PRO A C 1
ATOM 826 O O . PRO A 1 104 ? 8.530 9.899 -12.892 1.00 92.00 104 PRO A O 1
ATOM 829 N N . ASP A 1 105 ? 9.655 9.797 -10.933 1.00 89.00 105 ASP A N 1
ATOM 830 C CA . ASP A 1 105 ? 10.942 9.334 -11.474 1.00 89.00 105 ASP A CA 1
ATOM 831 C C . ASP A 1 105 ? 11.064 7.798 -11.591 1.00 89.00 105 ASP A C 1
ATOM 833 O O . ASP A 1 105 ? 12.064 7.301 -12.108 1.00 89.00 105 ASP A O 1
ATOM 837 N N . ASP A 1 106 ? 10.041 7.050 -11.162 1.00 86.25 106 ASP A N 1
ATOM 838 C CA . ASP A 1 106 ? 9.991 5.587 -11.238 1.00 86.25 106 ASP A CA 1
ATOM 839 C C . ASP A 1 106 ? 9.168 5.150 -12.466 1.00 86.25 106 ASP A C 1
ATOM 841 O O . ASP A 1 106 ? 8.162 5.769 -12.821 1.00 86.25 106 ASP A O 1
ATOM 845 N N . GLU A 1 107 ? 9.555 4.053 -13.120 1.00 84.88 107 GLU A N 1
ATOM 846 C CA . GLU A 1 107 ? 8.756 3.450 -14.197 1.00 84.88 107 GLU A CA 1
ATOM 847 C C . GLU A 1 107 ? 7.489 2.763 -13.660 1.00 84.88 107 GLU A C 1
ATOM 849 O O . GLU A 1 107 ? 6.469 2.691 -14.347 1.00 84.88 107 GLU A O 1
ATOM 854 N N . GLY A 1 108 ? 7.537 2.264 -12.423 1.00 84.75 108 GLY A N 1
ATOM 855 C CA . GLY A 1 108 ? 6.405 1.688 -11.711 1.00 84.75 108 GLY A CA 1
ATOM 856 C C . GLY A 1 108 ? 5.882 0.386 -12.314 1.00 84.75 108 GLY A C 1
ATOM 857 O O . GLY A 1 108 ? 4.736 0.040 -12.057 1.00 84.75 108 GLY A O 1
ATOM 858 N N . SER A 1 109 ? 6.669 -0.341 -13.113 1.00 89.50 109 SER A N 1
ATOM 859 C CA . SER A 1 109 ? 6.201 -1.510 -13.880 1.00 89.50 109 SER A CA 1
ATOM 860 C C . SER A 1 109 ? 5.510 -2.580 -13.024 1.00 89.50 109 SER A C 1
ATOM 862 O O . SER A 1 109 ? 4.441 -3.065 -13.394 1.00 89.50 109 SER A O 1
ATOM 864 N N . ILE A 1 110 ? 6.075 -2.918 -11.858 1.00 94.00 110 ILE A N 1
ATOM 865 C CA . ILE A 1 110 ? 5.453 -3.870 -10.920 1.00 94.00 110 ILE A CA 1
ATOM 866 C C . ILE A 1 110 ? 4.231 -3.241 -10.243 1.00 94.00 110 ILE A C 1
ATOM 868 O O . ILE A 1 110 ? 3.166 -3.844 -10.224 1.00 94.00 110 ILE A O 1
ATOM 872 N N . SER A 1 111 ? 4.326 -1.988 -9.805 1.00 96.12 111 SER A N 1
ATOM 873 C CA . SER A 1 111 ? 3.204 -1.244 -9.221 1.00 96.12 111 SER A CA 1
ATOM 874 C C . SER A 1 111 ? 1.998 -1.134 -10.167 1.00 96.12 111 SER A C 1
ATOM 876 O O . SER A 1 111 ? 0.848 -1.183 -9.739 1.00 96.12 111 SER A O 1
ATOM 878 N N . LEU A 1 112 ? 2.233 -1.002 -11.475 1.00 97.44 112 LEU A N 1
ATOM 879 C CA . LEU A 1 112 ? 1.185 -0.986 -12.497 1.00 97.44 112 LEU A CA 1
ATOM 880 C C . LEU A 1 112 ? 0.548 -2.371 -12.686 1.00 97.44 112 LEU A C 1
ATOM 882 O O . LEU A 1 112 ? -0.657 -2.449 -12.935 1.00 97.44 112 LEU A O 1
ATOM 8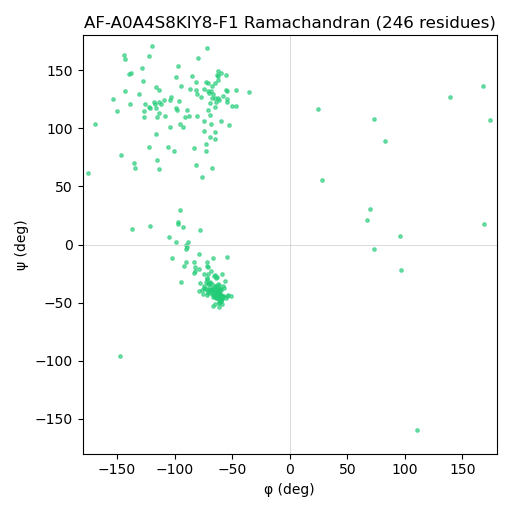86 N N . LEU A 1 113 ? 1.323 -3.451 -12.535 1.00 97.38 113 LEU A N 1
ATOM 887 C CA . LEU A 1 113 ? 0.795 -4.816 -12.499 1.00 97.38 113 LEU A CA 1
ATOM 888 C C . LEU A 1 113 ? -0.107 -5.016 -11.273 1.00 97.38 113 LEU A C 1
ATOM 890 O O . LEU A 1 113 ? -1.225 -5.506 -11.419 1.00 97.38 113 LEU A O 1
ATOM 894 N N . GLU A 1 114 ? 0.337 -4.576 -10.095 1.00 98.06 114 GLU A N 1
ATOM 895 C CA . GLU A 1 114 ? -0.450 -4.617 -8.855 1.00 98.06 114 GLU A CA 1
ATOM 896 C C . GLU A 1 114 ? -1.742 -3.802 -8.974 1.00 98.06 114 GLU A C 1
ATOM 898 O O . GLU A 1 114 ? -2.808 -4.270 -8.579 1.00 98.06 114 GLU A O 1
ATOM 903 N N . LEU A 1 115 ? -1.675 -2.608 -9.578 1.00 98.31 115 LEU A N 1
ATOM 904 C CA . LEU A 1 115 ? -2.852 -1.778 -9.838 1.00 98.31 115 LEU A CA 1
ATOM 905 C C . LEU A 1 115 ? -3.876 -2.526 -10.692 1.00 98.31 115 LEU A C 1
ATOM 907 O O . LEU A 1 115 ? -5.066 -2.487 -10.394 1.00 98.31 115 LEU A O 1
ATOM 911 N N . GLY A 1 116 ? -3.423 -3.207 -11.747 1.00 97.94 116 GLY A N 1
ATOM 912 C CA . GLY A 1 116 ? -4.290 -4.028 -12.586 1.00 97.94 116 GLY A CA 1
ATOM 913 C C . GLY A 1 116 ? -4.889 -5.214 -11.828 1.00 97.94 116 GLY A C 1
ATOM 914 O O . GLY A 1 116 ? -6.086 -5.468 -11.948 1.00 97.94 116 GLY A O 1
ATOM 915 N N . LEU A 1 117 ? -4.074 -5.906 -11.027 1.00 98.00 117 LEU A N 1
ATOM 916 C CA . LEU A 1 117 ? -4.480 -7.072 -10.241 1.00 98.00 117 LEU A CA 1
ATOM 917 C C . LEU A 1 117 ? -5.545 -6.726 -9.189 1.00 98.00 117 LEU A C 1
ATOM 919 O O . LEU A 1 117 ? -6.483 -7.492 -8.979 1.00 98.00 117 LEU A O 1
ATOM 923 N N . LEU A 1 118 ? -5.418 -5.561 -8.550 1.00 98.12 118 LEU A N 1
ATOM 924 C CA . LEU A 1 118 ? -6.224 -5.153 -7.397 1.00 98.12 118 LEU A CA 1
ATOM 925 C C . LEU A 1 118 ? -7.304 -4.115 -7.738 1.00 98.12 118 LEU A C 1
ATOM 927 O O . LEU A 1 118 ? -7.989 -3.631 -6.832 1.00 98.12 118 LEU A O 1
ATOM 931 N N . ALA A 1 119 ? -7.496 -3.786 -9.020 1.00 97.81 119 ALA A N 1
ATOM 932 C CA . ALA A 1 119 ? -8.390 -2.714 -9.458 1.00 97.81 119 ALA A CA 1
ATOM 933 C C . ALA A 1 119 ? -9.841 -2.880 -8.970 1.00 97.81 119 ALA A C 1
ATOM 935 O O . ALA A 1 119 ? -10.491 -1.904 -8.602 1.00 97.81 119 ALA A O 1
ATOM 936 N N . GLU A 1 120 ? -10.340 -4.119 -8.929 1.00 97.62 120 GLU A N 1
ATOM 937 C CA . GLU A 1 120 ? -11.706 -4.446 -8.495 1.00 97.62 120 GLU A CA 1
ATOM 938 C C . GLU A 1 120 ? -11.823 -4.726 -6.986 1.00 97.62 120 GLU A C 1
ATOM 940 O O . GLU A 1 120 ? -12.920 -4.971 -6.489 1.00 97.62 120 GLU A O 1
ATOM 945 N N . SER A 1 121 ? -10.720 -4.665 -6.230 1.00 97.31 121 SER A N 1
ATOM 946 C CA . SER A 1 121 ? -10.721 -4.993 -4.794 1.00 97.31 121 SER A CA 1
ATOM 947 C C . SER A 1 121 ? -11.566 -4.036 -3.947 1.00 97.31 121 SER A C 1
ATOM 949 O O . SER A 1 121 ? -11.994 -4.393 -2.852 1.00 97.31 121 SER A O 1
ATOM 951 N N . GLY A 1 122 ? -11.755 -2.794 -4.409 1.00 97.12 122 GLY A N 1
ATOM 952 C CA . GLY A 1 122 ? -12.361 -1.706 -3.634 1.00 97.12 122 GLY A CA 1
ATOM 953 C C . GLY A 1 122 ? -11.466 -1.135 -2.522 1.00 97.12 122 GLY A C 1
ATOM 954 O O . GLY A 1 122 ? -11.834 -0.139 -1.896 1.00 97.12 122 GLY A O 1
ATOM 955 N N . LYS A 1 123 ? -10.275 -1.710 -2.301 1.00 98.00 123 LYS A N 1
ATOM 956 C CA . LYS A 1 123 ? -9.356 -1.365 -1.200 1.00 98.00 123 LYS A CA 1
ATOM 957 C C . LYS A 1 123 ? -8.359 -0.261 -1.551 1.00 98.00 123 LYS A C 1
ATOM 959 O O . LYS A 1 123 ? -7.702 0.282 -0.666 1.00 98.00 123 LYS A O 1
ATOM 964 N N . MET A 1 124 ? -8.203 0.043 -2.838 1.00 98.38 124 MET A N 1
ATOM 965 C CA . MET A 1 124 ? -7.118 0.891 -3.323 1.00 98.38 124 MET A CA 1
ATOM 966 C C . MET A 1 124 ? -7.389 2.392 -3.167 1.00 98.38 124 MET A C 1
ATOM 968 O O . MET A 1 124 ? -8.473 2.893 -3.483 1.00 98.38 124 MET A O 1
ATOM 972 N N . VAL A 1 125 ? -6.335 3.105 -2.776 1.00 98.75 125 VAL A N 1
ATOM 973 C CA . VAL A 1 125 ? -6.161 4.550 -2.926 1.00 98.75 125 VAL A CA 1
ATOM 974 C C . VAL A 1 125 ? -4.837 4.768 -3.653 1.00 98.75 125 VAL A C 1
ATOM 976 O O . VAL A 1 125 ? -3.789 4.326 -3.185 1.00 98.75 125 VAL A O 1
ATOM 979 N N . VAL A 1 126 ? -4.879 5.430 -4.807 1.00 98.69 126 VAL A N 1
ATOM 980 C CA . VAL A 1 126 ? -3.710 5.634 -5.667 1.00 98.69 126 VAL A CA 1
ATOM 981 C C . VAL A 1 126 ? -3.292 7.095 -5.613 1.00 98.69 126 VAL A C 1
ATOM 983 O O . VAL A 1 126 ? -4.069 7.989 -5.932 1.00 98.69 126 VAL A O 1
ATOM 986 N N . CYS A 1 127 ? -2.040 7.343 -5.259 1.00 98.38 127 CYS A N 1
ATOM 987 C CA . CYS A 1 127 ? -1.366 8.609 -5.470 1.00 98.38 127 CYS A CA 1
ATOM 988 C C . CYS A 1 127 ? -0.499 8.511 -6.711 1.00 98.38 127 CYS A C 1
ATOM 990 O O . CYS A 1 127 ? 0.472 7.758 -6.767 1.00 98.38 127 CYS A O 1
ATOM 992 N N . CYS A 1 128 ? -0.836 9.325 -7.694 1.00 97.81 128 CYS A N 1
ATOM 993 C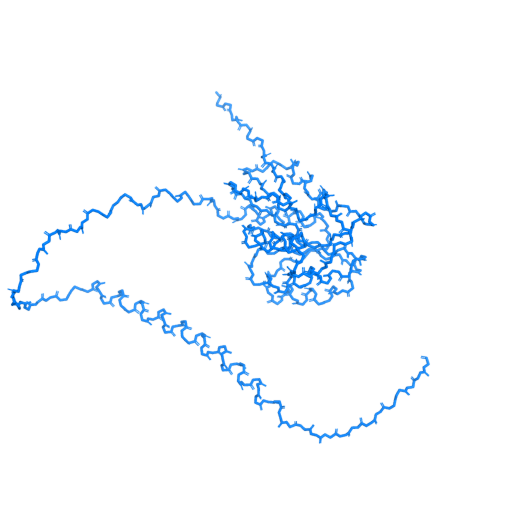 CA . CYS A 1 128 ? -0.019 9.528 -8.868 1.00 97.81 128 CYS A CA 1
ATOM 994 C C . CYS A 1 128 ? 0.171 11.041 -8.951 1.00 97.81 128 CYS A C 1
ATOM 996 O O . CYS A 1 128 ? -0.814 11.739 -9.188 1.00 97.81 128 CYS A O 1
ATOM 998 N N . PRO A 1 129 ? 1.364 11.589 -8.703 1.00 96.00 129 PRO A N 1
ATOM 999 C CA . PRO A 1 129 ? 1.636 12.996 -8.958 1.00 96.00 129 PRO A CA 1
ATOM 1000 C C . PRO A 1 129 ? 1.727 13.288 -10.462 1.00 96.00 129 PRO A C 1
ATOM 1002 O O . PRO A 1 129 ? 1.736 12.385 -11.308 1.00 96.00 129 PRO A O 1
ATOM 1005 N N . GLU A 1 130 ? 1.755 14.568 -10.823 1.00 95.31 130 GLU A N 1
ATOM 1006 C CA . GLU A 1 130 ? 2.141 14.961 -12.181 1.00 95.31 130 GLU A CA 1
ATOM 1007 C C . GLU A 1 130 ? 3.591 14.539 -12.471 1.00 95.31 130 GLU A C 1
ATOM 1009 O O . GLU A 1 130 ? 4.415 14.458 -11.565 1.00 95.31 130 GLU A O 1
ATOM 1014 N N . GLY A 1 131 ? 3.894 14.235 -13.735 1.00 93.62 131 GLY A N 1
ATOM 1015 C CA . GLY A 1 131 ? 5.224 13.783 -14.164 1.00 93.62 131 GLY A CA 1
ATOM 1016 C C . GLY A 1 131 ? 5.396 12.265 -14.273 1.00 93.62 131 GLY A C 1
ATOM 1017 O O . GLY A 1 131 ? 6.221 11.830 -15.067 1.00 93.62 131 GLY A O 1
ATOM 1018 N N . PHE A 1 132 ? 4.580 11.451 -13.590 1.00 95.00 132 PHE A N 1
ATOM 1019 C CA . PHE A 1 132 ? 4.636 9.993 -13.754 1.00 95.00 132 PHE A CA 1
ATOM 1020 C C . PHE A 1 132 ? 4.303 9.581 -15.198 1.00 95.00 132 PHE A C 1
ATOM 1022 O O . PHE A 1 132 ? 3.246 9.933 -15.732 1.00 95.00 132 PHE A O 1
ATOM 1029 N N . SER A 1 133 ? 5.195 8.808 -15.820 1.00 92.56 133 SER A N 1
ATOM 1030 C CA . SER A 1 133 ? 5.172 8.490 -17.257 1.00 92.56 133 SER A CA 1
ATOM 1031 C C . SER A 1 133 ? 3.831 7.919 -17.739 1.00 92.56 133 SER A C 1
ATOM 1033 O O . SER A 1 133 ? 3.284 8.347 -18.756 1.00 92.56 133 SER A O 1
ATOM 1035 N N . SER A 1 134 ? 3.252 6.998 -16.966 1.00 94.81 134 SER A N 1
ATOM 1036 C CA . SER A 1 134 ? 2.004 6.301 -17.294 1.00 94.81 134 SER A CA 1
ATOM 1037 C C . SER A 1 134 ? 0.764 6.914 -16.635 1.00 94.81 134 SER A C 1
ATOM 1039 O O . SER A 1 134 ? -0.282 6.264 -16.558 1.00 94.81 134 SER A O 1
ATOM 1041 N N . ARG A 1 135 ? 0.834 8.176 -16.190 1.00 97.19 135 ARG A N 1
ATOM 1042 C CA . ARG A 1 135 ? -0.256 8.870 -15.480 1.00 97.19 135 ARG A CA 1
ATOM 1043 C C . ARG A 1 135 ? -1.601 8.800 -16.201 1.00 97.19 135 ARG A C 1
ATOM 1045 O O . ARG A 1 135 ? -2.613 8.528 -15.560 1.00 97.19 135 ARG A O 1
ATOM 1052 N N . GLY A 1 136 ? -1.626 9.014 -17.517 1.00 97.94 136 GLY A N 1
ATOM 1053 C CA . GLY A 1 136 ? -2.868 8.955 -18.298 1.00 97.94 136 GLY A CA 1
ATOM 1054 C C . GLY A 1 136 ? -3.547 7.581 -18.234 1.00 97.94 136 GLY A C 1
ATOM 1055 O O . GLY A 1 136 ? -4.764 7.495 -18.075 1.00 97.94 136 GLY A O 1
ATOM 1056 N N . ASN A 1 137 ? -2.761 6.499 -18.266 1.00 98.06 137 ASN A N 1
ATOM 1057 C CA . ASN A 1 137 ? -3.277 5.136 -18.117 1.00 98.06 137 ASN A CA 1
ATOM 1058 C C . ASN A 1 137 ? -3.833 4.908 -16.707 1.00 98.06 137 ASN A C 1
ATOM 1060 O O . ASN A 1 137 ? -4.953 4.419 -16.558 1.00 98.06 137 ASN A O 1
ATOM 1064 N N . VAL A 1 138 ? -3.094 5.338 -15.678 1.00 98.38 138 VAL A N 1
ATOM 1065 C CA . VAL A 1 138 ? -3.526 5.254 -14.273 1.00 98.38 138 VAL A CA 1
ATOM 1066 C C . VAL A 1 138 ? -4.851 5.991 -14.064 1.00 98.38 138 VAL A C 1
ATOM 1068 O O . VAL A 1 138 ? -5.765 5.441 -13.454 1.00 98.38 138 VAL A O 1
ATOM 1071 N N . GLN A 1 139 ? -5.002 7.195 -14.625 1.00 98.69 139 GLN A N 1
ATOM 1072 C CA . GLN A 1 139 ? -6.243 7.974 -14.559 1.00 98.69 139 GLN A CA 1
ATOM 1073 C C . GLN A 1 139 ? -7.437 7.234 -15.168 1.00 98.69 139 GLN A C 1
ATOM 1075 O O . GLN A 1 139 ? -8.512 7.195 -14.565 1.00 98.69 139 GLN A O 1
ATOM 1080 N N . ILE A 1 140 ? -7.259 6.635 -16.348 1.00 98.62 140 ILE A N 1
ATOM 1081 C CA . ILE A 1 140 ? -8.324 5.893 -17.032 1.00 98.62 140 ILE A CA 1
ATOM 1082 C C . ILE A 1 140 ? -8.728 4.655 -16.225 1.00 98.62 140 ILE A C 1
ATOM 1084 O O . ILE A 1 140 ? -9.923 4.428 -16.032 1.00 98.62 140 ILE A O 1
ATOM 1088 N N . VAL A 1 141 ? -7.756 3.887 -15.722 1.00 98.50 141 VAL A N 1
ATOM 1089 C CA . VAL A 1 141 ? -8.007 2.699 -14.888 1.00 98.50 141 VAL A CA 1
ATOM 1090 C C . VAL A 1 141 ? -8.729 3.095 -13.603 1.00 98.50 141 VAL A C 1
ATOM 1092 O O . VAL A 1 141 ? -9.799 2.557 -13.320 1.00 98.50 141 VAL A O 1
ATOM 1095 N N . CYS A 1 142 ? -8.221 4.092 -12.874 1.00 98.69 142 CYS A N 1
ATOM 1096 C CA . CYS A 1 142 ? -8.839 4.527 -11.624 1.00 98.69 142 CYS A CA 1
ATOM 1097 C C . CYS A 1 142 ? -10.276 5.005 -11.841 1.00 98.69 142 CYS A C 1
ATOM 1099 O O . CYS A 1 142 ? -11.182 4.599 -11.117 1.00 98.69 142 CYS A O 1
ATOM 1101 N N . LYS A 1 143 ? -10.519 5.788 -12.899 1.00 98.62 143 LYS A N 1
ATOM 1102 C CA . LYS A 1 143 ? -11.869 6.226 -13.265 1.00 98.62 143 LYS A CA 1
ATOM 1103 C C . LYS A 1 143 ? -12.785 5.054 -13.622 1.00 98.62 143 LYS A C 1
ATOM 1105 O O . LYS A 1 143 ? -13.951 5.068 -13.239 1.00 98.62 143 LYS A O 1
ATOM 1110 N N . ARG A 1 144 ? -12.285 4.062 -14.367 1.00 98.44 144 ARG A N 1
ATOM 1111 C CA . ARG A 1 144 ? -13.068 2.897 -14.806 1.00 98.44 144 ARG A CA 1
ATOM 1112 C C . ARG A 1 144 ? -13.531 2.037 -13.631 1.00 98.44 144 ARG A C 1
ATOM 1114 O O . ARG A 1 144 ? -14.672 1.590 -13.648 1.00 98.44 144 ARG A O 1
ATOM 1121 N N . TYR A 1 145 ? -12.663 1.823 -12.645 1.00 98.25 145 TYR A N 1
ATOM 1122 C CA . TYR A 1 145 ? -12.931 0.944 -11.502 1.00 98.25 145 TYR A CA 1
ATOM 1123 C C . TYR A 1 145 ? -13.376 1.689 -10.233 1.00 98.25 145 TYR A C 1
ATOM 1125 O O . TYR A 1 145 ? -13.620 1.063 -9.208 1.00 98.25 145 TYR A O 1
ATOM 1133 N N . GLY A 1 146 ? -13.513 3.019 -10.283 1.00 98.06 146 GLY A N 1
ATOM 1134 C CA . GLY A 1 146 ? -13.926 3.820 -9.125 1.00 98.06 146 GLY A CA 1
ATOM 1135 C C . GLY A 1 146 ? -12.870 3.889 -8.014 1.00 98.06 146 GLY A C 1
ATOM 1136 O O . GLY A 1 146 ? -13.215 3.997 -6.840 1.00 98.06 146 GLY A O 1
ATOM 1137 N N . ILE A 1 147 ? -11.588 3.816 -8.373 1.00 98.62 147 ILE A N 1
ATOM 1138 C CA . ILE A 1 147 ? -10.461 3.905 -7.437 1.00 98.62 147 ILE A CA 1
ATOM 1139 C C . ILE A 1 147 ? -10.191 5.382 -7.123 1.00 98.62 147 ILE A C 1
ATOM 1141 O O . ILE A 1 147 ? -10.114 6.207 -8.038 1.00 98.62 147 ILE A O 1
ATOM 1145 N N . SER A 1 148 ? -10.021 5.721 -5.838 1.00 98.44 148 SER A N 1
ATOM 1146 C CA . SER A 1 148 ? -9.647 7.081 -5.425 1.00 98.44 148 SER A CA 1
ATOM 1147 C C . SER A 1 148 ? -8.252 7.409 -5.956 1.00 98.44 148 SER A C 1
ATOM 1149 O O . SER A 1 148 ? -7.287 6.739 -5.593 1.00 98.44 148 SER A O 1
ATOM 1151 N N . LEU A 1 149 ? -8.154 8.437 -6.802 1.00 98.69 149 LEU A N 1
ATOM 1152 C CA . LEU A 1 149 ? -6.900 8.921 -7.376 1.00 98.69 149 LEU A CA 1
ATOM 1153 C C . LEU A 1 149 ? -6.593 10.329 -6.860 1.00 98.69 149 LEU A C 1
ATOM 1155 O O . LEU A 1 149 ? -7.390 11.244 -7.065 1.00 98.69 149 LEU A O 1
ATOM 1159 N N . VAL A 1 150 ? -5.428 10.496 -6.243 1.00 98.62 150 VAL A N 1
ATOM 1160 C CA . VAL A 1 150 ? -4.943 11.761 -5.673 1.00 98.62 150 VAL A CA 1
ATOM 1161 C C . VAL A 1 150 ? -3.599 12.173 -6.282 1.00 98.62 150 VAL A C 1
ATOM 1163 O O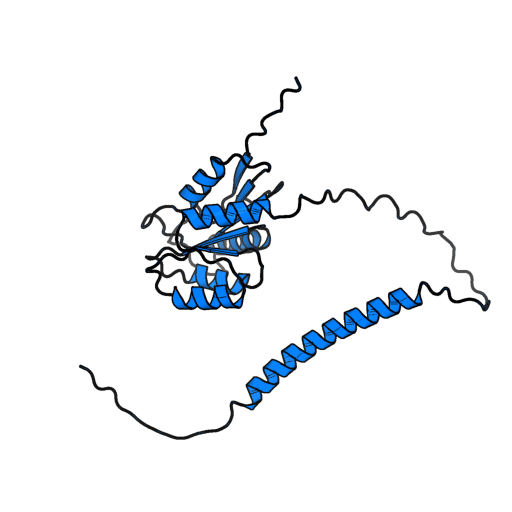 . VAL A 1 150 ? -2.921 11.359 -6.917 1.00 98.62 150 VAL A O 1
ATOM 1166 N N . GLY A 1 151 ? -3.237 13.449 -6.137 1.00 97.56 151 GLY A N 1
ATOM 1167 C CA . GLY A 1 151 ? -2.063 14.055 -6.770 1.00 97.56 151 GLY A CA 1
ATOM 1168 C C . GLY A 1 151 ? -0.861 14.245 -5.848 1.00 97.56 151 GLY A C 1
ATOM 1169 O O . GLY A 1 151 ? 0.225 14.552 -6.337 1.00 97.56 151 GLY A O 1
ATOM 1170 N N . SER A 1 152 ? -1.029 14.079 -4.535 1.00 96.38 152 SER A N 1
ATOM 1171 C CA . SER A 1 152 ? 0.031 14.336 -3.559 1.00 96.38 152 SER A CA 1
ATOM 1172 C C . SER A 1 152 ? 0.041 13.348 -2.395 1.00 96.38 152 SER A C 1
ATOM 1174 O O . SER A 1 152 ? -0.958 12.701 -2.074 1.00 96.38 152 SER A O 1
ATOM 1176 N N . MET A 1 153 ? 1.192 13.270 -1.725 1.00 94.56 153 MET A N 1
ATOM 1177 C CA . MET A 1 153 ? 1.371 12.447 -0.531 1.00 94.56 153 MET A CA 1
ATOM 1178 C C . MET A 1 153 ? 0.412 12.859 0.599 1.00 94.56 153 MET A C 1
ATOM 1180 O O . MET A 1 153 ? -0.158 12.004 1.270 1.00 94.56 153 MET A O 1
ATOM 1184 N N . ASP A 1 154 ? 0.175 14.156 0.788 1.00 96.00 154 ASP A N 1
ATOM 1185 C CA . ASP A 1 154 ? -0.723 14.635 1.845 1.00 96.00 154 ASP A CA 1
ATOM 1186 C C . ASP A 1 154 ? -2.176 14.211 1.587 1.00 96.00 154 ASP A C 1
ATOM 1188 O O . ASP A 1 154 ? -2.854 13.726 2.495 1.00 96.00 154 ASP A O 1
ATOM 1192 N N . GLU A 1 155 ? -2.642 14.314 0.339 1.00 98.12 155 GLU A N 1
ATOM 1193 C CA . GLU A 1 155 ? -3.969 13.830 -0.061 1.00 98.12 155 GLU A CA 1
ATOM 1194 C C . GLU A 1 155 ? -4.092 12.307 0.087 1.00 98.12 155 GLU A C 1
ATOM 1196 O O . GLU A 1 155 ? -5.145 11.807 0.485 1.00 98.12 155 GLU A O 1
ATOM 1201 N N . LEU A 1 156 ? -3.016 11.560 -0.185 1.00 98.38 156 LEU A N 1
ATOM 1202 C CA . LEU A 1 156 ? -2.994 10.110 0.004 1.00 98.38 156 LEU A CA 1
ATOM 1203 C C . LEU A 1 156 ? -3.148 9.738 1.478 1.00 98.38 156 LEU A C 1
ATOM 1205 O O . LEU A 1 156 ? -3.950 8.862 1.789 1.00 98.38 156 LEU A O 1
ATOM 1209 N N . VAL A 1 157 ? -2.452 10.423 2.392 1.00 97.31 157 VAL A N 1
ATOM 1210 C CA . VAL A 1 157 ? -2.657 10.208 3.834 1.00 97.31 157 VAL A CA 1
ATOM 1211 C C . VAL A 1 157 ? -4.110 10.490 4.218 1.00 97.31 157 VAL A C 1
ATOM 1213 O O . VAL A 1 157 ? -4.725 9.677 4.907 1.00 97.31 157 VAL A O 1
ATOM 1216 N N . GLN A 1 158 ? -4.673 11.613 3.765 1.00 97.94 158 GLN A N 1
ATOM 1217 C CA . GLN A 1 158 ? -6.047 11.999 4.100 1.00 97.94 158 GLN A CA 1
ATOM 1218 C C . GLN A 1 158 ? -7.070 10.957 3.635 1.00 97.94 158 GLN A C 1
ATOM 1220 O O . GLN A 1 158 ? -7.923 10.537 4.420 1.00 97.94 158 GLN A O 1
ATOM 1225 N N . GLU A 1 159 ? -6.974 10.507 2.384 1.00 98.44 159 GLU A N 1
ATOM 1226 C CA . GLU A 1 159 ? -7.907 9.522 1.836 1.00 98.44 159 GLU A CA 1
ATOM 1227 C C . GLU A 1 159 ? -7.708 8.138 2.477 1.00 98.44 159 GLU A C 1
ATOM 1229 O O . GLU A 1 159 ? -8.695 7.470 2.773 1.00 98.44 159 GLU A O 1
ATOM 1234 N N . VAL A 1 160 ? -6.473 7.727 2.795 1.00 98.25 160 VAL A N 1
ATOM 1235 C CA . VAL A 1 160 ? -6.210 6.483 3.547 1.00 98.25 160 VAL A CA 1
ATOM 1236 C C . VAL A 1 160 ? -6.867 6.523 4.927 1.00 98.25 160 VAL A C 1
ATOM 1238 O O . VAL A 1 160 ? -7.590 5.595 5.287 1.00 98.25 160 VAL A O 1
ATOM 1241 N N . VAL A 1 161 ? -6.667 7.601 5.690 1.00 97.12 161 VAL A N 1
ATOM 1242 C CA . VAL A 1 161 ? -7.259 7.760 7.031 1.00 97.12 161 VAL A CA 1
ATOM 1243 C C . VAL A 1 161 ? -8.783 7.754 6.961 1.00 97.12 161 VAL A C 1
ATOM 1245 O O . VAL A 1 161 ? -9.437 7.091 7.769 1.00 97.12 161 VAL A O 1
ATOM 1248 N N . LYS A 1 162 ? -9.352 8.445 5.969 1.00 97.62 162 LYS A N 1
ATOM 1249 C CA . LYS A 1 162 ? -10.794 8.444 5.722 1.00 97.62 162 LYS A CA 1
ATOM 1250 C C . LYS A 1 162 ? -11.311 7.027 5.463 1.00 97.62 162 LYS A C 1
ATOM 1252 O O . LYS A 1 162 ? -12.227 6.595 6.159 1.00 97.62 162 LYS A O 1
ATOM 1257 N N . ARG A 1 163 ? -10.695 6.279 4.538 1.00 97.44 163 ARG A N 1
ATOM 1258 C CA . ARG A 1 163 ? -11.092 4.894 4.228 1.00 97.44 163 ARG A CA 1
ATOM 1259 C C . ARG A 1 163 ? -11.010 3.996 5.459 1.00 97.44 163 ARG A C 1
ATOM 1261 O O . ARG A 1 163 ? -11.958 3.270 5.730 1.00 97.44 163 ARG A O 1
ATOM 1268 N N . LEU A 1 164 ? -9.928 4.084 6.238 1.00 96.31 164 LEU A N 1
ATOM 1269 C CA . LEU A 1 164 ? -9.765 3.309 7.475 1.00 96.31 164 LEU A CA 1
ATOM 1270 C C . LEU A 1 164 ? -10.855 3.628 8.518 1.00 96.31 164 LEU A C 1
ATOM 1272 O O . LEU A 1 164 ? -11.288 2.737 9.249 1.00 96.31 164 LEU A O 1
ATOM 1276 N N . GLY A 1 165 ? -11.315 4.882 8.582 1.00 94.81 165 GLY A N 1
ATOM 1277 C CA . GLY A 1 165 ? -12.409 5.313 9.458 1.00 94.81 165 GLY A CA 1
ATOM 1278 C C . GLY A 1 165 ? -13.808 4.882 8.996 1.00 94.81 165 GLY A C 1
ATOM 1279 O O . GLY A 1 165 ? -14.700 4.738 9.828 1.00 94.81 165 GLY A O 1
ATOM 1280 N N . GLU A 1 166 ? -14.002 4.657 7.695 1.00 94.62 166 GLU A N 1
ATOM 1281 C CA . GLU A 1 166 ? -15.274 4.214 7.099 1.00 94.62 166 GLU A CA 1
ATOM 1282 C C . GLU A 1 166 ? -15.485 2.694 7.185 1.00 94.62 166 GLU A C 1
ATOM 1284 O O . GLU A 1 166 ? -16.605 2.210 6.997 1.00 94.62 166 GLU A O 1
ATOM 1289 N N . LEU A 1 167 ? -14.432 1.926 7.481 1.00 92.38 167 LEU A N 1
ATOM 1290 C CA . LEU A 1 167 ? -14.537 0.479 7.620 1.00 92.38 167 LEU A CA 1
ATOM 1291 C C . LEU A 1 167 ? -15.475 0.104 8.785 1.00 92.38 167 LEU A C 1
ATOM 1293 O O . LEU A 1 167 ? -15.414 0.711 9.861 1.00 92.38 167 LEU A O 1
ATOM 1297 N N . PRO A 1 168 ? -16.298 -0.950 8.646 1.00 87.00 168 PRO A N 1
ATOM 1298 C CA . PRO A 1 168 ? -17.149 -1.418 9.736 1.00 87.00 168 PRO A CA 1
ATOM 1299 C C . PRO A 1 168 ? -16.301 -1.815 10.948 1.00 87.00 168 PRO A C 1
ATOM 1301 O O . PRO A 1 168 ? -15.169 -2.276 10.790 1.00 87.00 168 PRO A O 1
ATOM 1304 N N . ALA A 1 169 ? -16.829 -1.627 12.161 1.00 77.31 169 ALA A N 1
ATOM 1305 C CA . ALA A 1 169 ? -16.158 -2.094 13.373 1.00 77.31 169 ALA A CA 1
ATOM 1306 C C . ALA A 1 169 ? -15.874 -3.606 13.269 1.00 77.31 169 ALA A C 1
ATOM 1308 O O . ALA A 1 169 ? -16.695 -4.320 12.677 1.00 77.31 169 ALA A O 1
ATOM 1309 N N . PRO A 1 170 ? -14.755 -4.104 13.832 1.00 66.38 170 PRO A N 1
ATOM 1310 C CA . PRO A 1 170 ? -14.456 -5.530 13.840 1.00 66.38 170 PRO A CA 1
ATOM 1311 C C . PRO A 1 170 ? -15.664 -6.315 14.354 1.00 66.38 170 PRO A C 1
ATOM 1313 O O . PRO A 1 170 ? -16.140 -6.085 15.467 1.00 66.38 170 PRO A O 1
ATOM 1316 N N . GLN A 1 171 ? -16.212 -7.204 13.525 1.00 53.09 171 GLN A N 1
ATOM 1317 C CA . GLN A 1 171 ? -17.290 -8.075 13.971 1.00 53.09 171 GLN A CA 1
ATOM 1318 C C . GLN A 1 171 ? -16.693 -9.099 14.931 1.00 53.09 171 GLN A C 1
ATOM 1320 O O . GLN A 1 171 ? -15.853 -9.912 14.546 1.00 53.09 171 GLN A O 1
ATOM 1325 N N . ASP A 1 172 ? -17.135 -9.045 16.184 1.00 49.53 172 ASP A N 1
ATOM 1326 C CA . ASP A 1 172 ? -16.783 -10.004 17.223 1.00 49.53 172 ASP A CA 1
ATOM 1327 C C . ASP A 1 172 ? -17.360 -11.372 16.812 1.00 49.53 172 ASP A C 1
ATOM 1329 O O . ASP A 1 172 ? -18.523 -11.699 17.058 1.00 49.53 172 ASP A O 1
ATOM 1333 N N . THR A 1 173 ? -16.576 -12.177 16.096 1.00 44.53 173 THR A N 1
ATOM 1334 C CA . THR A 1 173 ? -16.959 -13.526 15.650 1.00 44.53 173 THR A CA 1
ATOM 1335 C C . THR A 1 173 ? -16.880 -14.505 16.827 1.00 44.53 173 THR A C 1
ATOM 1337 O O . THR A 1 173 ? -16.157 -15.494 16.815 1.00 44.53 173 THR A O 1
ATOM 1340 N N . LYS A 1 174 ? -17.636 -14.219 17.892 1.00 44.75 174 LYS A N 1
ATOM 1341 C CA . LYS A 1 174 ? -17.796 -15.077 19.077 1.00 44.75 174 L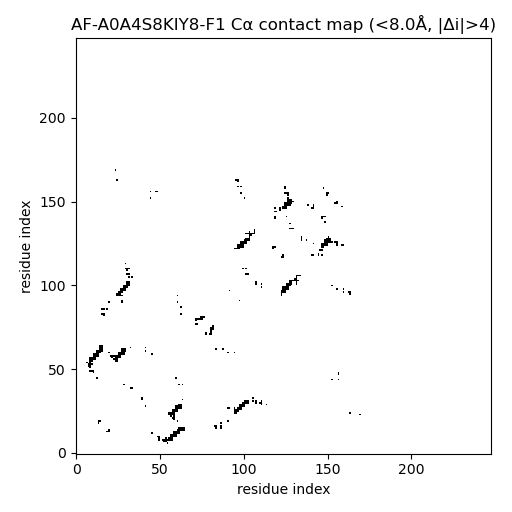YS A CA 1
ATOM 1342 C C . LYS A 1 174 ? -19.242 -15.481 19.349 1.00 44.75 174 LYS A C 1
ATOM 1344 O O . LYS A 1 174 ? -19.546 -15.980 20.426 1.00 44.75 174 LYS A O 1
ATOM 1349 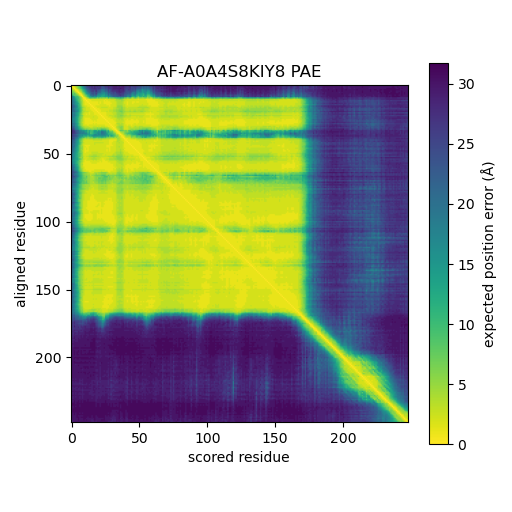N N . THR A 1 175 ? -20.152 -15.327 18.391 1.00 44.91 175 THR A N 1
ATOM 1350 C CA . THR A 1 175 ? -21.565 -15.677 18.611 1.00 44.91 175 THR A CA 1
ATOM 1351 C C . THR A 1 175 ? -22.159 -16.478 17.456 1.00 44.91 175 THR A C 1
ATOM 1353 O O . THR A 1 175 ? -23.050 -15.982 16.787 1.00 44.91 175 THR A O 1
ATOM 1356 N N . HIS A 1 176 ? -21.684 -17.712 17.213 1.00 42.25 176 HIS A N 1
ATOM 1357 C CA . HIS A 1 176 ? -22.547 -18.821 16.747 1.00 42.25 176 HIS A CA 1
ATOM 1358 C C . HIS A 1 176 ? -21.828 -20.189 16.648 1.00 42.25 176 HIS A C 1
ATOM 1360 O O . HIS A 1 176 ? -21.758 -20.781 15.576 1.00 42.25 176 HIS A O 1
ATOM 1366 N N . MET A 1 177 ? -21.312 -20.751 17.747 1.00 39.22 177 MET A N 1
ATOM 1367 C CA . MET A 1 177 ? -21.028 -22.204 17.791 1.00 39.22 177 MET A CA 1
ATOM 1368 C C . MET A 1 177 ? -21.427 -22.913 19.093 1.00 39.22 177 MET A C 1
ATOM 1370 O O . MET A 1 177 ? -21.147 -24.094 19.246 1.00 39.22 177 MET A O 1
ATOM 1374 N N . ASP A 1 178 ? -22.214 -22.265 19.954 1.00 43.25 178 ASP A N 1
ATOM 1375 C CA . ASP A 1 178 ? -22.877 -22.929 21.080 1.00 43.25 178 ASP A CA 1
ATOM 1376 C C . ASP A 1 178 ? -24.367 -23.070 20.755 1.00 43.25 178 ASP A C 1
ATOM 1378 O O . ASP A 1 178 ? -25.176 -22.205 21.087 1.00 43.25 178 ASP A O 1
ATOM 1382 N N . GLY A 1 179 ? -24.753 -24.119 20.022 1.00 42.78 179 GLY A N 1
ATOM 1383 C CA . GLY A 1 179 ? -26.180 -24.315 19.738 1.00 42.78 179 GLY A CA 1
ATOM 1384 C C . GLY A 1 179 ? -26.600 -25.349 18.702 1.00 42.78 179 GLY A C 1
ATOM 1385 O O . GLY A 1 179 ? -27.740 -25.282 18.251 1.00 42.78 179 GLY A O 1
ATOM 1386 N N . ILE A 1 180 ? -25.756 -26.310 18.315 1.00 42.97 180 ILE A N 1
ATOM 1387 C CA . ILE A 1 180 ? -26.225 -27.470 17.536 1.00 42.97 180 ILE A CA 1
ATOM 1388 C C . ILE A 1 180 ? -26.043 -28.732 18.376 1.00 42.97 180 ILE A C 1
ATOM 1390 O O . ILE A 1 180 ? -25.170 -29.558 18.138 1.00 42.97 180 ILE A O 1
ATOM 1394 N N . SER A 1 181 ? -26.898 -28.867 19.389 1.00 41.94 181 SER A N 1
ATOM 1395 C CA . SER A 1 181 ? -27.127 -30.114 20.120 1.00 41.94 181 SER A CA 1
ATOM 1396 C C . SER A 1 181 ? -28.553 -30.609 19.864 1.00 41.94 181 SER A C 1
ATOM 1398 O O . SER A 1 181 ? -29.369 -30.643 20.776 1.00 41.94 181 SER A O 1
ATOM 1400 N N . TRP A 1 182 ? -28.875 -30.967 18.620 1.00 39.62 182 TRP A N 1
ATOM 1401 C CA . TRP A 1 182 ? -30.076 -31.754 18.315 1.00 39.62 182 TRP A CA 1
ATOM 1402 C C . TRP A 1 182 ? -29.821 -32.675 17.122 1.00 39.62 182 TRP A C 1
ATOM 1404 O O . TRP A 1 182 ? -30.268 -32.425 16.007 1.00 39.62 182 TRP A O 1
ATOM 1414 N N . LEU A 1 183 ? -29.112 -33.772 17.375 1.00 32.22 183 LEU A N 1
ATOM 1415 C CA . LEU A 1 183 ? -29.314 -35.006 16.622 1.00 32.22 183 LEU A CA 1
ATOM 1416 C C . LEU A 1 183 ? -29.891 -36.032 17.602 1.00 32.22 183 LEU A C 1
ATOM 1418 O O . LEU A 1 183 ? -29.190 -36.416 18.539 1.00 32.22 183 LEU A O 1
ATOM 1422 N N . PRO A 1 184 ? -31.150 -36.470 17.441 1.00 37.53 184 PRO A N 1
ATOM 1423 C CA . PRO A 1 184 ? -31.611 -37.684 18.085 1.00 37.53 184 PRO A CA 1
ATOM 1424 C C . PRO A 1 184 ? -30.897 -38.862 17.424 1.00 37.53 184 PRO A C 1
ATOM 1426 O O . PRO A 1 184 ? -30.982 -39.068 16.212 1.00 37.53 184 PRO A O 1
ATOM 1429 N N . THR A 1 185 ? -30.178 -39.629 18.232 1.00 43.53 185 THR A N 1
ATOM 1430 C CA . THR A 1 185 ? -29.655 -40.938 17.863 1.00 43.53 185 THR A CA 1
ATOM 1431 C C . THR A 1 185 ? -30.838 -41.897 17.740 1.00 43.53 185 THR A C 1
ATOM 1433 O O . THR A 1 185 ? -31.250 -42.484 18.734 1.00 43.53 185 THR A O 1
ATOM 1436 N N . GLU A 1 186 ? -31.408 -42.060 16.545 1.00 37.22 186 GLU A N 1
ATOM 1437 C CA . GLU A 1 186 ? -32.366 -43.139 16.287 1.00 37.22 186 GLU A CA 1
ATOM 1438 C C . GLU A 1 186 ? -31.898 -44.042 15.145 1.00 37.22 186 GLU A C 1
ATOM 1440 O O . GLU A 1 186 ? -31.679 -43.652 13.999 1.00 37.22 186 GLU A O 1
ATOM 1445 N N . THR A 1 187 ? -31.712 -45.293 15.548 1.00 37.19 187 THR A N 1
ATOM 1446 C CA . THR A 1 187 ? -31.474 -46.504 14.777 1.00 37.19 187 THR A CA 1
ATOM 1447 C C . THR A 1 187 ? -32.425 -46.657 13.590 1.00 37.19 187 THR A C 1
ATOM 1449 O O . THR A 1 187 ? -33.641 -46.563 13.738 1.00 37.19 187 THR A O 1
ATOM 1452 N N . LEU A 1 188 ? -31.858 -46.993 12.426 1.00 31.88 188 LEU A N 1
ATOM 1453 C CA . LEU A 1 188 ? -32.567 -47.440 11.225 1.00 31.88 188 LEU A CA 1
ATOM 1454 C C . LEU A 1 188 ? -33.511 -48.616 11.536 1.00 31.88 188 LEU A C 1
ATOM 1456 O O . LEU A 1 188 ? -33.086 -49.765 11.633 1.00 31.88 188 LEU A O 1
ATOM 1460 N N . GLY A 1 189 ? -34.805 -48.317 11.634 1.00 29.75 189 GLY A N 1
ATOM 1461 C CA . GLY A 1 189 ? -35.902 -49.275 11.582 1.00 29.75 189 GLY A CA 1
ATOM 1462 C C . GLY A 1 189 ? -36.846 -48.910 10.437 1.00 29.75 189 GLY A C 1
ATOM 1463 O O . GLY A 1 189 ? -37.444 -47.838 10.428 1.00 29.75 189 GLY A O 1
ATOM 1464 N N . LEU A 1 190 ? -36.972 -49.798 9.449 1.00 32.78 190 LEU A N 1
ATOM 1465 C CA . LEU A 1 190 ? -37.998 -49.720 8.409 1.00 32.78 190 LEU A CA 1
ATOM 1466 C C . LEU A 1 190 ? -39.408 -49.727 9.036 1.00 32.78 190 LEU A C 1
ATOM 1468 O O . LEU A 1 190 ? -39.743 -50.692 9.715 1.00 32.78 190 LEU A O 1
ATOM 1472 N N . GLN A 1 191 ? -40.271 -48.759 8.694 1.00 29.27 191 GLN A N 1
ATOM 1473 C CA . GLN A 1 191 ? -41.523 -48.972 7.932 1.00 29.27 191 GLN A CA 1
ATOM 1474 C C . GLN A 1 191 ? -42.474 -47.748 7.927 1.00 29.27 191 GLN A C 1
ATOM 1476 O O . GLN A 1 191 ? -42.808 -47.197 8.964 1.00 29.27 191 GLN A O 1
ATOM 1481 N N . LYS A 1 192 ? -43.016 -47.490 6.722 1.00 31.12 192 LYS A N 1
ATOM 1482 C CA . LYS A 1 192 ? -44.387 -47.039 6.371 1.00 31.12 192 LYS A CA 1
ATOM 1483 C C . LYS A 1 192 ? -44.844 -45.588 6.646 1.00 31.12 192 LYS A C 1
ATOM 1485 O O . LYS A 1 192 ? -45.204 -45.206 7.747 1.00 31.12 192 LYS A O 1
ATOM 1490 N N . THR A 1 193 ? -44.958 -44.857 5.528 1.00 36.78 193 THR A N 1
ATOM 1491 C CA . THR A 1 193 ? -46.060 -43.966 5.086 1.00 36.78 193 THR A CA 1
ATOM 1492 C C . THR A 1 193 ? -46.993 -43.345 6.133 1.00 36.78 193 THR A C 1
ATOM 1494 O O . THR A 1 193 ? -47.867 -44.042 6.641 1.00 36.78 193 THR A O 1
ATOM 1497 N N . VAL A 1 194 ? -46.976 -42.006 6.239 1.00 31.33 194 VAL A N 1
ATOM 1498 C CA . VAL A 1 194 ? -48.175 -41.186 6.505 1.00 31.33 194 VAL A CA 1
ATOM 1499 C C . VAL A 1 194 ? -48.099 -39.868 5.721 1.00 31.33 194 VAL A C 1
ATOM 1501 O O . VAL A 1 194 ? -47.089 -39.171 5.698 1.00 31.33 194 VAL A O 1
ATOM 1504 N N . THR A 1 195 ? -49.203 -39.563 5.052 1.00 35.12 195 THR A N 1
ATOM 1505 C CA . THR A 1 195 ? -49.539 -38.347 4.309 1.00 35.12 195 THR A CA 1
ATOM 1506 C C . THR A 1 195 ? -49.790 -37.142 5.226 1.00 35.12 195 THR A C 1
ATOM 1508 O O . THR A 1 195 ? -50.553 -37.274 6.180 1.00 35.12 195 THR A O 1
ATOM 1511 N N . GLY A 1 196 ? -49.314 -35.942 4.861 1.00 31.67 196 GLY A N 1
ATOM 1512 C CA . GLY A 1 196 ? -50.024 -34.697 5.199 1.00 31.67 196 GLY A CA 1
ATOM 1513 C C . GLY A 1 196 ? -49.202 -33.479 5.651 1.00 31.67 196 GLY A C 1
ATOM 1514 O O . GLY A 1 196 ? -48.521 -33.515 6.666 1.00 31.67 196 GLY A O 1
ATOM 1515 N N . ARG A 1 197 ? -49.465 -32.360 4.952 1.00 34.97 197 ARG A N 1
ATOM 1516 C CA . ARG A 1 197 ? -49.280 -30.933 5.308 1.00 34.97 197 ARG A CA 1
ATOM 1517 C C . ARG A 1 197 ? -47.890 -30.301 5.116 1.00 34.97 197 ARG A C 1
ATOM 1519 O O . ARG A 1 197 ? -47.084 -30.176 6.028 1.00 34.97 197 ARG A O 1
ATOM 1526 N N . PHE A 1 198 ? -47.688 -29.770 3.906 1.00 38.44 198 PHE A N 1
ATOM 1527 C CA . PHE A 1 198 ? -46.630 -28.813 3.579 1.00 38.44 198 PHE A CA 1
ATOM 1528 C C . PHE A 1 198 ? -46.829 -27.491 4.339 1.00 38.44 198 PHE A C 1
ATOM 1530 O O . PHE A 1 198 ? -47.858 -26.830 4.211 1.00 38.44 198 PHE A O 1
ATOM 1537 N N . SER A 1 199 ? -45.822 -27.096 5.115 1.00 49.72 199 SER A N 1
ATOM 1538 C CA . SER A 1 199 ? -45.712 -25.763 5.711 1.00 49.72 199 SER A CA 1
ATOM 1539 C C . SER A 1 199 ? -45.171 -24.770 4.675 1.00 49.72 199 SER A C 1
ATOM 1541 O O . SER A 1 199 ? -44.121 -25.000 4.072 1.00 49.72 199 SER A O 1
ATOM 1543 N N . HIS A 1 200 ? -45.857 -23.634 4.509 1.00 45.84 200 HIS A N 1
ATOM 1544 C CA . HIS A 1 200 ? -45.517 -22.531 3.592 1.00 45.84 200 HIS A CA 1
ATOM 1545 C C . HIS A 1 200 ? -44.097 -21.947 3.757 1.00 45.84 200 HIS A C 1
ATOM 1547 O O . HIS A 1 200 ? -43.648 -21.188 2.900 1.00 45.84 200 HIS A O 1
ATOM 1553 N N . ARG A 1 201 ? -43.357 -22.294 4.819 1.00 50.69 201 ARG A N 1
ATOM 1554 C CA . ARG A 1 201 ? -42.008 -21.762 5.074 1.00 50.69 201 ARG A CA 1
ATOM 1555 C C . ARG A 1 201 ? -40.881 -22.461 4.303 1.00 50.69 201 ARG A C 1
ATOM 1557 O O . ARG A 1 201 ? -39.842 -21.842 4.106 1.00 50.69 201 ARG A O 1
ATOM 1564 N N . LEU A 1 202 ? -41.082 -23.684 3.799 1.00 40.28 202 LEU A N 1
ATOM 1565 C CA . LEU A 1 202 ? -40.054 -24.386 3.008 1.00 40.28 202 LEU A CA 1
ATOM 1566 C C . LEU A 1 202 ? -40.041 -23.971 1.523 1.00 40.28 202 LEU A C 1
ATOM 1568 O O . LEU A 1 202 ? -39.006 -24.037 0.866 1.00 40.28 202 LEU A O 1
ATOM 1572 N N . SER A 1 203 ? -41.170 -23.472 1.006 1.00 48.31 203 SER A N 1
ATOM 1573 C CA . SER A 1 203 ? -41.290 -23.024 -0.389 1.00 48.31 203 SER A CA 1
ATOM 1574 C C . SER A 1 203 ? -40.536 -21.720 -0.669 1.00 48.31 203 SER A C 1
ATOM 1576 O O . SER A 1 203 ? -40.077 -21.518 -1.787 1.00 48.31 203 SER A O 1
ATOM 1578 N N . LEU A 1 204 ? -40.392 -20.837 0.323 1.00 48.03 204 LEU A N 1
ATOM 1579 C CA . LEU A 1 204 ? -39.708 -19.551 0.144 1.00 48.03 204 LEU A CA 1
ATOM 1580 C C . LEU A 1 204 ? -38.180 -19.703 0.142 1.00 48.03 204 LEU A C 1
ATOM 1582 O O . LEU A 1 204 ? -37.502 -19.010 -0.610 1.00 48.03 204 LEU A O 1
ATOM 1586 N N . LEU A 1 205 ? -37.646 -20.658 0.911 1.00 49.91 205 LEU A N 1
ATOM 1587 C CA . LEU A 1 205 ? -36.213 -20.962 0.936 1.00 49.91 205 LEU A CA 1
ATOM 1588 C C . LEU A 1 205 ? -35.741 -21.649 -0.352 1.00 49.91 205 LEU A C 1
ATOM 1590 O O . LEU A 1 205 ? -34.701 -21.265 -0.878 1.00 49.91 205 LEU A O 1
ATOM 1594 N N . MET A 1 206 ? -36.519 -22.584 -0.916 1.00 46.56 206 MET A N 1
ATOM 1595 C CA . MET A 1 206 ? -36.183 -23.155 -2.230 1.00 46.56 206 MET A CA 1
ATOM 1596 C C . MET A 1 206 ? -36.312 -22.130 -3.363 1.00 46.56 206 MET A C 1
ATOM 1598 O O . MET A 1 206 ? -35.448 -22.101 -4.236 1.00 46.56 206 MET A O 1
ATOM 1602 N N . SER A 1 207 ? -37.320 -21.250 -3.339 1.00 51.84 207 SER A N 1
ATOM 1603 C CA . SER A 1 207 ? -37.434 -20.184 -4.346 1.00 51.84 207 SER A CA 1
ATOM 1604 C C . SER A 1 207 ? -36.283 -19.179 -4.268 1.00 51.84 207 SER A C 1
ATOM 1606 O O . SER A 1 207 ? -35.781 -18.764 -5.308 1.00 51.84 207 SER A O 1
ATOM 1608 N N . TRP A 1 208 ? -35.805 -18.827 -3.069 1.00 51.84 208 TRP A N 1
ATOM 1609 C CA . TRP A 1 208 ? -34.644 -17.942 -2.915 1.00 51.84 208 TRP A CA 1
ATOM 1610 C C . TRP A 1 208 ? -33.346 -18.603 -3.404 1.00 51.84 208 TRP A C 1
ATOM 1612 O O . TRP A 1 208 ? -32.575 -17.979 -4.130 1.00 51.84 208 TRP A O 1
ATOM 1622 N N . PHE A 1 209 ? -33.141 -19.889 -3.097 1.00 50.78 209 PHE A N 1
ATOM 1623 C CA . PHE A 1 209 ? -31.963 -20.639 -3.549 1.00 50.78 209 PHE A CA 1
ATOM 1624 C C . PHE A 1 209 ? -31.936 -20.837 -5.071 1.00 50.78 209 PHE A C 1
ATOM 1626 O O . PHE A 1 209 ? -30.878 -20.740 -5.692 1.00 50.78 209 PHE A O 1
ATOM 1633 N N . LEU A 1 210 ? -33.091 -21.086 -5.693 1.00 56.03 210 LEU A N 1
ATOM 1634 C CA . LEU A 1 210 ? -33.194 -21.248 -7.144 1.00 56.03 210 LEU A CA 1
ATOM 1635 C C . LEU A 1 210 ? -33.051 -19.906 -7.880 1.00 56.03 210 LEU A C 1
ATOM 1637 O O . LEU A 1 210 ? -32.372 -19.852 -8.901 1.00 56.03 210 LEU A O 1
ATOM 1641 N N . LEU A 1 211 ? -33.602 -18.809 -7.348 1.00 58.22 211 LEU A N 1
ATOM 1642 C CA . LEU A 1 211 ? -33.470 -17.483 -7.963 1.00 58.22 211 LEU A CA 1
ATOM 1643 C C . LEU A 1 211 ? -32.040 -16.926 -7.871 1.00 58.22 211 LEU A C 1
ATOM 1645 O O . LEU A 1 211 ? -31.551 -16.378 -8.859 1.00 58.22 211 LEU A O 1
ATOM 1649 N N . ASN A 1 212 ? -31.335 -17.123 -6.748 1.00 52.97 212 ASN A N 1
ATOM 1650 C CA . ASN A 1 212 ? -29.942 -16.672 -6.618 1.00 52.97 212 ASN A CA 1
ATOM 1651 C C . ASN A 1 212 ? -28.980 -17.468 -7.512 1.00 52.97 212 ASN A C 1
ATOM 1653 O O . ASN A 1 212 ? -28.098 -16.885 -8.144 1.00 52.97 212 ASN A O 1
ATOM 1657 N N . ASN A 1 213 ? -29.177 -18.784 -7.634 1.00 55.84 213 ASN A N 1
ATOM 1658 C CA . ASN A 1 213 ? -28.348 -19.597 -8.524 1.00 55.84 213 ASN A CA 1
ATOM 1659 C C . ASN A 1 213 ? -28.640 -19.321 -10.010 1.00 55.84 213 ASN A C 1
ATOM 1661 O O . ASN A 1 213 ? -27.715 -19.314 -10.820 1.00 55.84 213 ASN A O 1
ATOM 1665 N N . CYS A 1 214 ? -29.889 -19.007 -10.374 1.00 59.03 214 CYS A N 1
ATOM 1666 C CA . CYS A 1 214 ? -30.223 -18.572 -11.733 1.00 59.03 214 CYS A CA 1
ATOM 1667 C C . CYS A 1 214 ? -29.622 -17.200 -12.081 1.00 59.03 214 CYS A C 1
ATOM 1669 O O . CYS A 1 214 ? -29.224 -16.996 -13.227 1.00 59.03 214 CYS A O 1
ATOM 1671 N N . TRP A 1 215 ? -29.507 -16.274 -11.121 1.00 57.41 215 TRP A N 1
ATOM 1672 C CA . TRP A 1 215 ? -28.889 -14.965 -11.362 1.00 57.41 215 TRP A CA 1
ATOM 1673 C C . TRP A 1 215 ? -27.371 -15.065 -11.561 1.00 57.41 215 TRP A C 1
ATOM 1675 O O . TRP A 1 215 ? -26.842 -14.474 -12.501 1.00 57.41 215 TRP A O 1
ATOM 1685 N N . LEU A 1 216 ? -26.680 -15.881 -10.757 1.00 60.28 216 LEU A N 1
ATOM 1686 C CA . LEU A 1 216 ? -25.249 -16.158 -10.939 1.00 60.28 216 LEU A CA 1
ATOM 1687 C C . LEU A 1 216 ? -24.971 -16.870 -12.271 1.00 60.28 216 LEU A C 1
ATOM 1689 O O . LEU A 1 216 ? -24.040 -16.500 -12.987 1.00 60.28 216 LEU A O 1
ATOM 1693 N N . ALA A 1 217 ? -25.816 -17.835 -12.650 1.00 62.72 217 ALA A N 1
ATOM 1694 C CA . ALA A 1 217 ? -25.723 -18.491 -13.951 1.00 62.72 217 ALA A CA 1
ATOM 1695 C C . ALA A 1 217 ? -25.977 -17.511 -15.112 1.00 62.72 217 ALA A C 1
ATOM 1697 O O . ALA A 1 217 ? -25.261 -17.553 -16.110 1.00 62.72 217 ALA A O 1
ATOM 1698 N N . TYR A 1 218 ? -26.943 -16.595 -14.976 1.00 66.12 218 TYR A N 1
ATOM 1699 C CA . TYR A 1 218 ? -27.230 -15.562 -15.975 1.00 66.12 218 TYR A CA 1
ATOM 1700 C C . TYR A 1 218 ? -26.094 -14.536 -16.104 1.00 66.12 218 TYR A C 1
ATOM 1702 O O . TYR A 1 218 ? -25.702 -14.199 -17.221 1.00 66.12 218 TYR A O 1
ATOM 1710 N N . ALA A 1 219 ? -25.517 -14.078 -14.990 1.00 64.62 219 ALA A N 1
ATOM 1711 C CA . ALA A 1 219 ? -24.375 -13.164 -14.991 1.00 64.62 219 ALA A CA 1
ATOM 1712 C C . ALA A 1 219 ? -23.139 -13.798 -15.657 1.00 64.62 219 ALA A C 1
ATOM 1714 O O . ALA A 1 219 ? -22.487 -13.158 -16.483 1.00 64.62 219 ALA A O 1
ATOM 1715 N N . ALA A 1 220 ? -22.875 -15.080 -15.377 1.00 64.94 220 ALA A N 1
ATOM 1716 C CA . ALA A 1 220 ? -21.796 -15.838 -16.009 1.00 64.94 220 ALA A CA 1
ATOM 1717 C C . ALA A 1 220 ? -22.051 -16.133 -17.502 1.00 64.94 220 ALA A C 1
ATOM 1719 O O . ALA A 1 220 ? -21.106 -16.188 -18.290 1.00 64.94 220 ALA A O 1
ATOM 1720 N N . LEU A 1 221 ? -23.312 -16.315 -17.919 1.00 61.22 221 LEU A N 1
ATOM 1721 C CA . LEU A 1 221 ? -23.654 -16.466 -19.338 1.00 61.22 221 LEU A CA 1
ATOM 1722 C C . LEU A 1 221 ? -23.523 -15.140 -20.099 1.00 61.22 221 LEU A C 1
ATOM 1724 O O . LEU A 1 221 ? -23.059 -15.137 -21.238 1.00 61.22 221 LEU A O 1
ATOM 1728 N N . ARG A 1 222 ? -23.907 -14.019 -19.476 1.00 62.50 222 ARG A N 1
ATOM 1729 C CA . ARG A 1 222 ? -23.832 -12.683 -20.078 1.00 62.50 222 ARG A CA 1
ATOM 1730 C C . ARG A 1 222 ? -22.388 -12.247 -20.314 1.00 62.50 222 ARG A C 1
ATOM 1732 O O . ARG A 1 222 ? -22.078 -11.821 -21.420 1.00 62.50 222 ARG A O 1
ATOM 1739 N N . SER A 1 223 ? -21.490 -12.464 -19.351 1.00 58.12 223 SER A N 1
ATOM 1740 C CA . SER A 1 223 ? -20.063 -12.169 -19.542 1.00 58.12 223 SER A CA 1
ATOM 1741 C C . SER A 1 223 ? -19.430 -13.012 -20.657 1.00 58.12 223 SER A C 1
ATOM 1743 O O . SER A 1 223 ? -18.599 -12.513 -21.411 1.00 58.12 223 SER A O 1
ATOM 1745 N N . ARG A 1 224 ? -19.865 -14.267 -20.841 1.00 56.53 224 ARG A N 1
ATOM 1746 C CA . ARG A 1 224 ? -19.415 -15.115 -21.962 1.00 56.53 224 ARG A CA 1
ATOM 1747 C C . ARG A 1 224 ? -20.001 -14.699 -23.316 1.00 56.53 224 ARG A C 1
ATOM 1749 O O . ARG A 1 224 ? -19.322 -14.854 -24.329 1.00 56.53 224 ARG A O 1
ATOM 1756 N N . LEU A 1 225 ? -21.226 -14.171 -23.354 1.00 50.34 225 LEU A N 1
ATOM 1757 C CA . LEU A 1 225 ? -21.851 -13.658 -24.581 1.00 50.34 225 LEU A CA 1
ATOM 1758 C C . LEU A 1 225 ? -21.260 -12.309 -25.017 1.00 50.34 225 LEU A C 1
ATOM 1760 O O . LEU A 1 225 ? -21.064 -12.105 -26.215 1.00 50.34 225 LEU A O 1
ATOM 1764 N N . ASP A 1 226 ? -20.893 -11.435 -24.077 1.00 51.88 226 ASP A N 1
ATOM 1765 C CA . ASP A 1 226 ? -20.211 -10.171 -24.390 1.00 51.88 226 ASP A CA 1
ATOM 1766 C C . ASP A 1 226 ? -18.817 -10.432 -25.004 1.00 51.88 226 ASP A C 1
ATOM 1768 O O . ASP A 1 226 ? -18.452 -9.815 -26.005 1.00 51.88 226 ASP A O 1
ATOM 1772 N N . VAL A 1 227 ? -18.084 -11.443 -24.514 1.00 52.94 227 VAL A N 1
ATOM 1773 C CA . VAL A 1 227 ? -16.807 -11.890 -25.113 1.00 52.94 227 VAL A CA 1
ATOM 1774 C C . VAL A 1 227 ? -17.007 -12.521 -26.500 1.00 52.94 227 VAL A C 1
ATOM 1776 O O . VAL A 1 227 ? -16.223 -12.270 -27.416 1.00 52.94 227 VAL A O 1
ATOM 1779 N N . ALA A 1 228 ? -18.070 -13.306 -26.697 1.00 47.91 228 ALA A N 1
ATOM 1780 C CA . ALA A 1 228 ? -18.363 -13.933 -27.989 1.00 47.91 228 ALA A CA 1
ATOM 1781 C C . ALA A 1 228 ? -18.842 -12.935 -29.061 1.00 47.91 228 ALA A C 1
ATOM 1783 O O . ALA A 1 228 ? -18.663 -13.192 -30.253 1.00 47.91 228 ALA A O 1
ATOM 1784 N N . THR A 1 229 ? -19.430 -11.806 -28.654 1.00 44.75 229 THR A N 1
ATOM 1785 C CA . THR A 1 229 ? -19.854 -10.737 -29.573 1.00 44.75 229 THR A CA 1
ATOM 1786 C C . THR A 1 229 ? -18.646 -9.923 -30.045 1.00 44.75 229 THR A C 1
ATOM 1788 O O . THR A 1 229 ? -18.515 -9.674 -31.238 1.00 44.75 229 THR A O 1
ATOM 1791 N N . ILE A 1 230 ? -17.681 -9.645 -29.156 1.00 46.97 230 ILE A N 1
ATOM 1792 C CA . ILE A 1 230 ? -16.405 -8.998 -29.520 1.00 46.97 230 ILE A CA 1
ATOM 1793 C C . ILE A 1 230 ? -15.567 -9.888 -30.456 1.00 46.97 230 ILE A C 1
ATOM 1795 O O . ILE A 1 230 ? -14.927 -9.390 -31.377 1.00 46.97 230 ILE A O 1
ATOM 1799 N N . ALA A 1 231 ? -15.604 -11.213 -30.280 1.00 46.69 231 ALA A N 1
ATOM 1800 C CA . ALA A 1 231 ? -14.863 -12.141 -31.137 1.00 46.69 231 ALA A CA 1
ATOM 1801 C C . ALA A 1 231 ? -15.444 -12.294 -32.560 1.00 46.69 231 ALA A C 1
ATOM 1803 O O . ALA A 1 231 ? -14.737 -12.766 -33.449 1.00 46.69 231 ALA A O 1
ATOM 1804 N N . LYS A 1 232 ? -16.710 -11.915 -32.799 1.00 42.59 232 LYS A N 1
ATOM 1805 C CA . LYS A 1 232 ? -17.358 -12.045 -34.119 1.00 42.59 232 LYS A CA 1
ATOM 1806 C C . LYS A 1 232 ? -17.230 -10.813 -35.019 1.00 42.59 232 LYS A C 1
ATOM 1808 O O . LYS A 1 232 ? -17.326 -10.981 -36.230 1.00 42.59 232 LYS A O 1
ATOM 1813 N N . ASP A 1 233 ? -16.918 -9.640 -34.470 1.00 42.12 233 ASP A N 1
ATOM 1814 C CA . ASP A 1 233 ? -16.700 -8.410 -35.256 1.00 42.12 233 ASP A CA 1
ATOM 1815 C C . ASP A 1 233 ? -15.242 -8.232 -35.739 1.00 42.12 233 ASP A C 1
ATOM 1817 O O . ASP A 1 233 ? -14.912 -7.251 -36.399 1.00 42.12 233 ASP A O 1
ATOM 1821 N N . GLY A 1 234 ? -14.353 -9.194 -35.461 1.00 43.12 234 GLY A N 1
ATOM 1822 C CA . GLY A 1 234 ? -12.919 -9.123 -35.781 1.00 43.12 234 GLY A CA 1
ATOM 1823 C C . GLY A 1 234 ? -12.465 -9.813 -37.074 1.00 43.12 234 GLY A C 1
ATOM 1824 O O . GLY A 1 234 ? -11.277 -10.094 -37.203 1.00 43.12 234 GLY A O 1
ATOM 1825 N N . THR A 1 235 ? -13.359 -10.132 -38.019 1.00 47.19 235 THR A N 1
ATOM 1826 C CA . THR A 1 235 ? -12.960 -10.762 -39.299 1.00 47.19 235 THR A CA 1
ATOM 1827 C C . THR A 1 235 ? -13.643 -10.137 -40.514 1.00 47.19 235 THR A C 1
ATOM 1829 O O . THR A 1 235 ? -14.479 -10.758 -41.158 1.00 47.19 235 THR A O 1
ATOM 1832 N N . ALA A 1 236 ? -13.260 -8.902 -40.837 1.00 39.22 236 ALA A 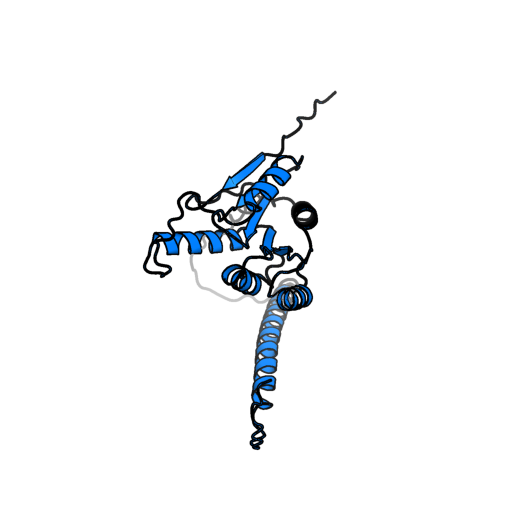N 1
ATOM 1833 C CA . ALA A 1 236 ? -13.284 -8.354 -42.195 1.00 39.22 236 ALA A CA 1
ATOM 1834 C C . ALA A 1 236 ? -12.521 -7.019 -42.201 1.00 39.22 236 ALA A C 1
ATOM 1836 O O . ALA A 1 236 ? -13.024 -6.034 -41.677 1.00 39.22 236 ALA A O 1
ATOM 1837 N N . ASP A 1 237 ? -11.293 -6.990 -42.718 1.00 35.81 237 ASP A N 1
ATOM 1838 C CA . ASP A 1 237 ? -11.000 -6.359 -44.016 1.00 35.81 237 ASP A CA 1
ATOM 1839 C C . ASP A 1 237 ? -9.477 -6.353 -44.250 1.00 35.81 237 ASP A C 1
ATOM 1841 O O . ASP A 1 237 ? -8.713 -5.623 -43.615 1.00 35.81 237 ASP A O 1
ATOM 1845 N N . ASP A 1 238 ? -9.040 -7.217 -45.164 1.00 40.97 238 ASP A N 1
ATOM 1846 C CA . ASP A 1 238 ? -7.730 -7.146 -45.798 1.00 40.97 238 ASP A CA 1
ATOM 1847 C C . ASP A 1 238 ? -7.774 -5.994 -46.808 1.00 40.97 238 ASP A C 1
ATOM 1849 O O . ASP A 1 238 ? -8.314 -6.153 -47.904 1.00 40.97 238 ASP A O 1
ATOM 1853 N N . ASN A 1 239 ? -7.133 -4.858 -46.517 1.00 35.84 239 ASN A N 1
ATOM 1854 C CA . ASN A 1 239 ? -6.567 -4.080 -47.614 1.00 35.84 239 ASN A CA 1
ATOM 1855 C C . ASN A 1 239 ? -5.374 -3.196 -47.241 1.00 35.84 239 ASN A C 1
ATOM 1857 O O . ASN A 1 239 ? -5.406 -2.328 -46.374 1.00 35.84 239 ASN A O 1
ATOM 1861 N N . LYS A 1 240 ? -4.313 -3.439 -48.010 1.00 38.56 240 LYS A N 1
ATOM 1862 C CA . LYS A 1 240 ? -3.073 -2.684 -48.173 1.00 38.56 240 LYS A CA 1
ATOM 1863 C C . LYS A 1 240 ? -3.261 -1.169 -48.083 1.00 38.56 240 LYS A C 1
ATOM 1865 O O . LYS A 1 240 ? -3.955 -0.589 -48.913 1.00 38.56 240 LYS A O 1
ATOM 1870 N N . THR A 1 241 ? -2.430 -0.500 -47.285 1.00 33.78 241 THR A N 1
ATOM 1871 C CA . THR A 1 241 ? -1.753 0.717 -47.762 1.00 33.78 241 THR A CA 1
ATOM 1872 C C . THR A 1 241 ? -0.400 0.884 -47.073 1.00 33.78 241 THR A C 1
ATOM 1874 O O . THR A 1 241 ? -0.298 1.061 -45.865 1.00 33.78 241 THR A O 1
ATOM 1877 N N . SER A 1 242 ? 0.652 0.793 -47.883 1.00 34.97 242 SER A N 1
ATOM 1878 C CA . SER A 1 242 ? 2.017 1.193 -47.557 1.00 34.97 242 SER A CA 1
ATOM 1879 C C . SER A 1 242 ? 2.065 2.712 -47.411 1.00 34.97 242 SER A C 1
ATOM 1881 O O . SER A 1 242 ? 1.675 3.400 -48.349 1.00 34.97 242 SER A O 1
ATOM 1883 N N . LEU A 1 243 ? 2.563 3.230 -46.286 1.00 34.19 243 LEU A N 1
ATOM 1884 C CA . LEU A 1 243 ? 3.023 4.614 -46.186 1.00 34.19 243 LEU A CA 1
ATOM 1885 C C . LEU A 1 243 ? 4.319 4.675 -45.370 1.00 34.19 243 LEU A C 1
ATOM 1887 O O . LEU A 1 243 ? 4.420 4.213 -44.237 1.00 34.19 243 LEU A O 1
ATOM 1891 N N . SER A 1 244 ? 5.323 5.198 -46.056 1.00 34.47 244 SER A N 1
ATOM 1892 C CA . SER A 1 244 ? 6.734 5.338 -45.731 1.00 34.47 244 SER A CA 1
ATOM 1893 C C . SER A 1 244 ? 7.022 6.257 -44.544 1.00 34.47 244 SER A C 1
ATOM 1895 O O . SER A 1 244 ? 6.499 7.369 -44.475 1.00 34.47 244 SER A O 1
ATOM 1897 N N . LEU A 1 245 ? 7.967 5.836 -43.694 1.00 29.92 245 LEU A N 1
ATOM 1898 C CA . LEU A 1 245 ? 8.712 6.711 -42.788 1.00 29.92 245 LEU A CA 1
ATOM 1899 C C . LEU A 1 245 ? 9.383 7.844 -43.575 1.00 29.92 245 LEU A C 1
ATOM 1901 O O . LEU A 1 245 ? 10.093 7.590 -44.547 1.00 29.92 245 LEU A O 1
ATOM 1905 N N . THR A 1 246 ? 9.237 9.080 -43.104 1.00 34.38 246 THR A N 1
ATOM 1906 C CA . THR A 1 246 ? 10.181 10.157 -43.420 1.00 34.38 246 THR A CA 1
ATOM 1907 C C . THR A 1 246 ? 10.660 10.769 -42.112 1.00 34.38 246 THR A C 1
ATOM 1909 O O . THR A 1 246 ? 9.877 11.335 -41.357 1.00 34.38 246 THR A O 1
ATOM 1912 N N . LEU A 1 247 ? 11.956 10.602 -41.857 1.00 31.81 247 LEU A N 1
ATOM 1913 C CA . LEU A 1 247 ? 12.730 11.288 -40.829 1.00 31.81 247 LEU A CA 1
ATOM 1914 C C . LEU A 1 247 ? 12.827 12.784 -41.157 1.00 31.81 247 LEU A C 1
ATOM 1916 O O . LEU A 1 247 ? 13.260 13.130 -42.259 1.00 31.81 247 LEU A O 1
ATOM 1920 N N . LYS A 1 248 ? 12.499 13.639 -40.186 1.00 40.75 248 LYS A N 1
ATOM 1921 C CA . LYS A 1 248 ? 13.134 14.937 -39.929 1.00 40.75 248 LYS A CA 1
ATOM 1922 C C . LYS A 1 248 ? 13.020 15.267 -38.450 1.00 40.75 248 LYS A C 1
ATOM 1924 O O . LYS A 1 248 ? 11.930 15.016 -37.895 1.00 40.75 248 LYS A O 1
#

Mean predicted aligned error: 15.78 Å

Nearest PDB structures (foldseek):
  4mcj-assembly1_A  TM=9.113E-01  e=3.141E-14  Parabacteroides distasonis ATCC 8503
  4mcj-assembly1_B  TM=9.069E-01  e=2.950E-14  Parabacteroides distasonis ATCC 8503
  4mcj-assembly4_H  TM=9.122E-01  e=1.245E-13  Parabacteroides distasonis ATCC 8503
  4mcj-assembly5_I  TM=8.967E-01  e=8.031E-14  Parabacteroides distasonis ATCC 8503
  2lta-assembly1_A  TM=2.752E-01  e=4.245E-01  synthetic construct